Protein AF-A0AAJ8B3N0-F1 (afdb_monomer)

Secondary structure (DSSP, 8-state):
-HHHHHHHGGGGGG--HHHHHIIIIIISTTTGGG--HHHHHHHHTT--HHHHHHHHHHHHHHGGGS-HHHHHHHHHHHHHHHHHT--SSSS-TT-TT--SHHHHHHHHTGGGGGGS-HHHHHTT---TTTTGGGS-HHHHHHHHT-GGGTGGG-HHHHHHHHHHHHSSS-THHHHHHHHHHHHHHHHHT----S-HHHHHHHHHHHHHHHTTGGGT--HHHHHHIIIIISTTTGGG--GGGGGGS-S---HHHHHHHHHHHHHHSS----------SSS---------------------S-TTSTT--S--------S--HHHHHHHHHHHHTS---

Solvent-accessible surface area (backbone atoms only — not comparable to full-atom values): 20100 Å² total; per-residue (Å²): 87,71,72,60,46,70,67,49,58,84,49,55,92,74,53,50,63,68,50,48,38,49,39,35,68,59,72,35,50,92,43,47,43,64,60,47,41,68,56,49,44,67,70,51,71,86,57,54,57,74,50,44,36,43,48,42,56,26,48,47,75,27,47,90,69,30,50,72,69,53,45,39,48,35,26,54,41,50,52,48,54,48,56,78,56,61,57,103,53,106,58,50,61,79,38,86,96,54,91,47,52,37,58,40,46,42,50,65,43,37,74,39,43,46,57,48,58,56,77,62,55,57,73,47,78,50,56,67,73,68,29,45,86,58,45,30,39,47,42,50,28,51,45,48,71,30,80,90,64,47,23,62,81,31,58,67,52,46,48,55,51,50,50,61,32,65,74,41,92,54,78,60,38,52,57,48,17,34,52,40,36,34,52,53,26,62,76,68,70,54,64,59,53,84,43,61,69,40,22,39,49,56,45,51,56,50,50,61,65,42,36,78,51,51,81,76,54,50,37,66,50,36,26,46,44,53,60,51,47,39,48,37,31,54,90,58,69,46,40,76,70,53,67,60,54,69,86,86,62,51,70,60,30,52,50,32,50,44,65,56,62,44,69,75,33,93,55,83,54,77,83,79,78,80,83,81,63,98,61,98,72,77,69,88,78,84,74,80,60,76,86,93,79,89,78,84,91,74,91,74,90,67,91,88,69,77,86,74,87,84,82,86,76,88,71,84,61,77,79,84,53,72,40,63,55,44,44,53,54,51,56,60,63,68,54,78,90,124

Foldseek 3Di:
DVVVLVVCLVCLVVDDLVNLLCVLVPVCLVPLLVQALVSLLSNLVDDALSSQLSNLVSSLSSVVSHDLVRLLSNLVSLLVSQVVPPDVDLAGGSCVPPDALLSVCCSSHNLSQQNDDLVSVVSRVHQCQRNLLSYALLSLLVLCPPVVNCNLVDQVSLLSNLCSQLVDPDLCSLVSNLVNNLVVCVVVVQQASPPLSSLLSNLQSSLVSCLVVLVVDDLVNLLCVQVGRSRHSCVNDALVSCPSHDLPYDPSNVVSNCPVLCVVQPQPDDDDDDDDDPDDDDPQDGDGDDDDDDDDDDDDPDDPPPPDDDDDPPDGDPDDGPSVVRNVSVVVSPDPDD

Sequence (338 aa):
MNRTFSIIAPHFPKFKTDDWFAWFHVKLVTLLPSFSAVMLKNATSDINCTNYHVVVSGMAKAFPSISSQGQEEITDVMVGYLKKSVSVINTPVCRQGIQSDAQWLEKNLGPFSTRAKYSDLKVFNISGVAVVENLSPKQKAELILDPDSNALENENIVREVFTSLTESPDTEQLSQFFQAYSDINKQRNITIVENPAVRDIILNLTLTALAPEFEDFGPEDYKLWFQVYLVTVMASLHPGSLAVIPSNISCASYAAMYEIIFLKSKVRHFGFCTMSKCGFRQVTKMCVFFPQTHWPRAKFENPATAAFTGCEIKQRVTQGDIRTYVDIIFQISQLPLL

Organism: Lates calcarifer (NCBI:txid8187)

Radius of gyration: 28.53 Å; Cα contacts (8 Å, |Δi|>4): 333; chains: 1; bounding box: 66×42×88 Å

Structure (mmCIF, N/CA/C/O backbone):
data_AF-A0AAJ8B3N0-F1
#
_entry.id   AF-A0AAJ8B3N0-F1
#
loop_
_atom_site.group_PDB
_atom_site.id
_atom_site.type_symbol
_atom_site.label_atom_id
_atom_site.label_alt_id
_atom_site.label_comp_id
_atom_site.label_asym_id
_atom_site.label_entity_id
_atom_site.label_seq_id
_atom_site.pdbx_PDB_ins_code
_atom_site.Cartn_x
_atom_site.Cartn_y
_atom_site.Cartn_z
_atom_site.occupancy
_atom_site.B_iso_or_equiv
_atom_site.auth_seq_id
_atom_site.auth_comp_id
_atom_site.auth_asym_id
_atom_site.auth_atom_id
_atom_site.pdbx_PDB_model_num
ATOM 1 N N . MET A 1 1 ? 28.247 -5.284 -9.913 1.00 90.19 1 MET A N 1
ATOM 2 C CA . MET A 1 1 ? 27.354 -4.593 -10.867 1.00 90.19 1 MET A CA 1
ATOM 3 C C . MET A 1 1 ? 28.040 -3.470 -11.654 1.00 90.19 1 MET A C 1
ATOM 5 O O . MET A 1 1 ? 28.053 -3.559 -12.872 1.00 90.19 1 MET A O 1
ATOM 9 N N . ASN A 1 2 ? 28.654 -2.459 -11.017 1.00 90.19 2 ASN A N 1
ATOM 10 C CA . ASN A 1 2 ? 29.217 -1.271 -11.704 1.00 90.19 2 ASN A CA 1
ATOM 11 C C . ASN A 1 2 ? 30.076 -1.574 -12.945 1.00 90.19 2 ASN A C 1
ATOM 13 O O . ASN A 1 2 ? 29.801 -1.039 -14.012 1.00 90.19 2 ASN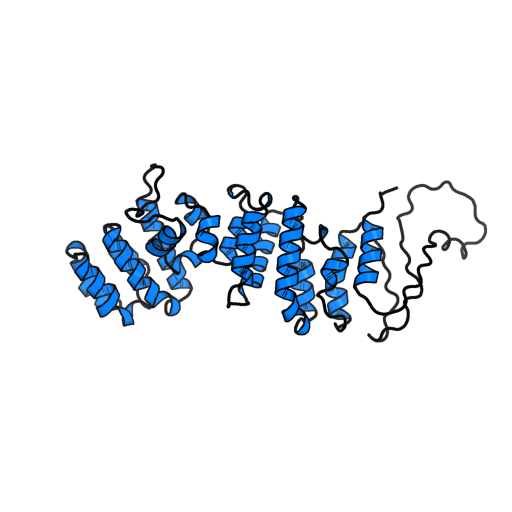 A O 1
ATOM 17 N N . ARG A 1 3 ? 31.059 -2.481 -12.836 1.00 92.00 3 ARG A N 1
ATOM 18 C CA . ARG A 1 3 ? 31.908 -2.880 -13.978 1.00 92.00 3 ARG A CA 1
ATOM 19 C C . ARG A 1 3 ? 31.095 -3.480 -15.129 1.00 92.00 3 ARG A C 1
ATOM 21 O O . ARG A 1 3 ? 31.288 -3.093 -16.273 1.00 92.00 3 ARG A O 1
ATOM 28 N N . THR A 1 4 ? 30.166 -4.386 -14.821 1.00 92.31 4 THR A N 1
ATOM 29 C CA . THR A 1 4 ? 29.259 -4.992 -15.807 1.00 92.31 4 THR A CA 1
ATOM 30 C C . THR A 1 4 ? 28.429 -3.926 -16.512 1.00 92.31 4 THR A C 1
ATOM 32 O O . THR A 1 4 ? 28.330 -3.946 -17.735 1.00 92.31 4 THR A O 1
ATOM 35 N N . PHE A 1 5 ? 27.883 -2.965 -15.757 1.00 93.38 5 PHE A N 1
ATOM 36 C CA . PHE A 1 5 ? 27.077 -1.885 -16.319 1.00 93.38 5 PHE A CA 1
ATOM 37 C C . PHE A 1 5 ? 27.886 -0.992 -17.268 1.00 93.38 5 PHE A C 1
ATOM 39 O O . PHE A 1 5 ? 27.427 -0.703 -18.367 1.00 93.38 5 PHE A O 1
ATOM 46 N N . SER A 1 6 ? 29.115 -0.615 -16.898 1.00 93.38 6 SER A N 1
ATOM 47 C CA . SER A 1 6 ? 30.001 0.181 -17.762 1.00 93.38 6 SER A CA 1
ATOM 48 C C . SER A 1 6 ? 30.350 -0.512 -19.082 1.00 93.38 6 SER A C 1
ATOM 50 O O . SER A 1 6 ? 30.610 0.171 -20.067 1.00 93.38 6 SER A O 1
ATOM 52 N N . ILE A 1 7 ? 30.349 -1.849 -19.110 1.00 93.19 7 ILE A N 1
ATOM 53 C CA . ILE A 1 7 ? 30.596 -2.631 -20.327 1.00 93.19 7 ILE A CA 1
ATOM 54 C C . ILE A 1 7 ? 29.342 -2.681 -21.203 1.00 93.19 7 ILE A C 1
ATOM 56 O O . ILE A 1 7 ? 29.441 -2.487 -22.406 1.00 93.19 7 ILE A O 1
ATOM 60 N N . ILE A 1 8 ? 28.168 -2.941 -20.621 1.00 92.69 8 ILE A N 1
ATOM 61 C CA . ILE A 1 8 ? 26.939 -3.177 -21.391 1.00 92.69 8 ILE A CA 1
ATOM 62 C C . ILE A 1 8 ? 26.194 -1.897 -21.788 1.00 92.69 8 ILE A C 1
ATOM 64 O O . ILE A 1 8 ? 25.634 -1.846 -22.880 1.00 92.69 8 ILE A O 1
ATOM 68 N N . ALA A 1 9 ? 26.190 -0.860 -20.948 1.00 93.50 9 ALA A N 1
ATOM 69 C CA . ALA A 1 9 ? 25.373 0.335 -21.163 1.00 93.50 9 ALA A CA 1
ATOM 70 C C . ALA A 1 9 ? 25.610 1.030 -22.521 1.00 93.50 9 ALA A C 1
ATOM 72 O O . ALA A 1 9 ? 24.625 1.415 -23.154 1.00 93.50 9 ALA A O 1
ATOM 73 N N . PRO A 1 10 ? 26.851 1.122 -23.052 1.00 94.62 10 PRO A N 1
ATOM 74 C CA . PRO A 1 10 ? 27.091 1.661 -24.394 1.00 94.62 10 PRO A CA 1
ATOM 75 C C . PRO A 1 10 ? 26.402 0.887 -25.531 1.00 94.62 10 PRO A C 1
ATOM 77 O O . PRO A 1 10 ? 26.257 1.414 -26.634 1.00 94.62 10 PRO A O 1
ATOM 80 N N . HIS A 1 11 ? 25.984 -0.360 -25.293 1.00 92.94 11 HIS A N 1
ATOM 81 C CA . HIS A 1 11 ? 25.301 -1.195 -26.280 1.00 92.94 11 HIS A CA 1
ATOM 82 C C . HIS A 1 11 ? 23.774 -1.041 -26.261 1.00 92.94 11 HIS A C 1
ATOM 84 O O . HIS A 1 11 ? 23.142 -1.397 -27.256 1.00 92.94 11 HIS A O 1
ATOM 90 N N . PHE A 1 12 ? 23.180 -0.473 -25.202 1.00 93.38 12 PHE A N 1
ATOM 91 C CA . PHE A 1 12 ? 21.724 -0.305 -25.082 1.00 93.38 12 PHE A CA 1
ATOM 92 C C . PHE A 1 12 ? 21.056 0.400 -26.273 1.00 93.38 12 PHE A C 1
ATOM 94 O O . PHE A 1 12 ? 20.011 -0.083 -26.705 1.00 93.38 12 PHE A O 1
ATOM 101 N N . PRO A 1 13 ? 21.638 1.449 -26.896 1.00 92.00 13 PRO A N 1
ATOM 102 C CA . PRO A 1 13 ? 21.020 2.088 -28.064 1.00 92.00 13 PRO A CA 1
ATOM 103 C C . PRO A 1 13 ? 20.847 1.162 -29.278 1.00 92.00 13 PRO A C 1
ATOM 105 O O . PRO A 1 13 ? 20.088 1.475 -30.189 1.00 92.00 13 PRO A O 1
ATOM 108 N N . LYS A 1 14 ? 21.572 0.035 -29.320 1.00 92.25 14 LYS A N 1
ATOM 109 C CA . LYS A 1 14 ? 21.512 -0.959 -30.402 1.00 92.25 14 LYS A CA 1
ATOM 110 C C . LYS A 1 14 ? 20.665 -2.182 -30.042 1.00 92.25 14 LYS A C 1
ATOM 112 O O . LYS A 1 14 ? 20.489 -3.045 -30.899 1.00 92.25 14 LYS A O 1
ATOM 117 N N . PHE A 1 15 ? 20.182 -2.283 -28.802 1.00 94.75 15 PHE A N 1
ATOM 118 C CA . PHE A 1 15 ? 19.427 -3.445 -28.339 1.00 94.75 15 PHE A CA 1
ATOM 119 C C . PHE A 1 15 ? 18.052 -3.520 -28.998 1.00 94.75 15 PHE A C 1
ATOM 121 O O . PHE A 1 15 ? 17.282 -2.556 -29.001 1.00 94.75 15 PHE A O 1
ATOM 128 N N . LYS A 1 16 ? 17.717 -4.714 -29.484 1.00 94.94 16 LYS A N 1
ATOM 129 C CA . LYS A 1 16 ? 16.352 -5.117 -29.823 1.00 94.94 16 LYS A CA 1
ATOM 130 C C . LYS A 1 16 ? 15.672 -5.736 -28.601 1.00 94.94 16 LYS A C 1
ATOM 132 O O . LYS A 1 16 ? 16.303 -5.973 -27.574 1.00 94.94 16 LYS A O 1
ATOM 137 N N . THR A 1 17 ? 14.375 -6.015 -28.703 1.00 95.00 17 THR A N 1
ATOM 138 C CA . THR A 1 17 ? 13.586 -6.597 -27.603 1.00 95.00 17 THR A CA 1
ATOM 139 C C . THR A 1 17 ? 14.180 -7.908 -27.076 1.00 95.00 17 THR A C 1
ATOM 141 O O . THR A 1 17 ? 14.285 -8.077 -25.863 1.00 95.00 17 THR A O 1
ATOM 144 N N . ASP A 1 18 ? 14.665 -8.783 -27.961 1.00 96.75 18 ASP A N 1
ATOM 145 C CA . ASP A 1 18 ? 15.307 -10.044 -27.562 1.00 96.75 18 ASP A CA 1
ATOM 146 C C . ASP A 1 18 ? 16.621 -9.821 -26.799 1.00 96.75 18 ASP A C 1
ATOM 148 O O . ASP A 1 18 ? 16.931 -10.573 -25.874 1.00 96.75 18 ASP A O 1
ATOM 152 N N . ASP A 1 19 ? 17.371 -8.761 -27.124 1.00 96.75 19 ASP A N 1
ATOM 153 C CA . ASP A 1 19 ? 18.587 -8.399 -26.390 1.00 96.75 19 ASP A CA 1
ATOM 154 C C . ASP A 1 19 ? 18.236 -7.934 -24.971 1.00 96.75 19 ASP A C 1
ATOM 156 O O . ASP A 1 19 ? 18.828 -8.409 -23.999 1.00 96.75 19 ASP A O 1
ATOM 160 N N . TRP A 1 20 ? 17.232 -7.059 -24.830 1.00 96.69 20 TRP A N 1
ATOM 161 C CA . TRP A 1 20 ? 16.724 -6.636 -23.519 1.00 96.69 20 TRP A CA 1
ATOM 162 C C . TRP A 1 20 ? 16.299 -7.835 -22.676 1.00 96.69 20 TRP A C 1
ATOM 164 O O . TRP A 1 20 ? 16.686 -7.933 -21.510 1.00 96.69 20 TRP A O 1
ATOM 174 N N . PHE A 1 21 ? 15.575 -8.781 -23.278 1.00 97.31 21 PHE A N 1
ATOM 175 C CA . PHE A 1 21 ? 15.147 -9.996 -22.598 1.00 97.31 21 PHE A CA 1
ATOM 176 C C . PHE A 1 21 ? 16.345 -10.852 -22.180 1.00 97.31 21 PHE A C 1
ATOM 178 O O . PHE A 1 21 ? 16.479 -11.198 -21.007 1.00 97.31 21 PHE A O 1
ATOM 185 N N . ALA A 1 22 ? 17.267 -11.148 -23.097 1.00 97.31 22 ALA A N 1
ATOM 186 C CA . ALA A 1 22 ? 18.451 -11.946 -22.798 1.00 97.31 22 ALA A CA 1
ATOM 187 C C . ALA A 1 22 ? 19.275 -11.344 -21.649 1.00 97.31 22 ALA A C 1
ATOM 189 O O . ALA A 1 22 ? 19.814 -12.073 -20.814 1.00 97.31 22 ALA A O 1
ATOM 190 N N . TRP A 1 23 ? 19.363 -10.019 -21.559 1.00 95.88 23 TRP A N 1
ATOM 191 C CA . TRP A 1 23 ? 20.112 -9.374 -20.490 1.00 95.88 23 TRP A CA 1
ATOM 192 C C . TRP A 1 23 ? 19.351 -9.302 -19.166 1.00 95.88 23 TRP A C 1
ATOM 194 O O . TRP A 1 23 ? 19.899 -9.739 -18.157 1.00 95.88 23 TRP A O 1
ATOM 204 N N . PHE A 1 24 ? 18.101 -8.840 -19.143 1.00 96.25 24 PHE A N 1
ATOM 205 C CA . PHE A 1 24 ? 17.351 -8.648 -17.894 1.00 96.25 24 PHE A CA 1
ATOM 206 C C . PHE A 1 24 ? 16.697 -9.927 -17.355 1.00 96.25 24 PHE A C 1
ATOM 208 O O . PHE A 1 24 ? 16.436 -10.017 -16.162 1.00 96.25 24 PHE A O 1
ATOM 215 N N . HIS A 1 25 ? 16.461 -10.938 -18.193 1.00 96.88 25 HIS A N 1
ATOM 216 C CA . HIS A 1 25 ? 15.829 -12.193 -17.771 1.00 96.88 25 HIS A CA 1
ATOM 217 C C . HIS A 1 25 ? 16.794 -13.376 -17.692 1.00 96.88 25 HIS A C 1
ATOM 219 O O . HIS A 1 25 ? 16.416 -14.400 -17.125 1.00 96.88 25 HIS A O 1
ATOM 225 N N . VAL A 1 26 ? 18.015 -13.263 -18.234 1.00 95.69 26 VAL A N 1
ATOM 226 C CA . VAL A 1 26 ? 18.991 -14.370 -18.225 1.00 95.69 26 VAL A CA 1
ATOM 227 C C . VAL A 1 26 ? 20.352 -13.933 -17.685 1.00 95.69 26 VAL A C 1
ATOM 229 O O . VAL A 1 26 ? 20.806 -14.459 -16.673 1.00 95.69 26 VAL A O 1
ATOM 232 N N . LYS A 1 27 ? 21.024 -12.967 -18.322 1.00 94.69 27 LYS A N 1
ATOM 233 C CA . LYS A 1 27 ? 22.444 -12.677 -18.037 1.00 94.69 27 LYS A CA 1
ATOM 234 C C . LYS A 1 27 ? 22.682 -11.853 -16.768 1.00 94.69 27 LYS A C 1
ATOM 236 O O . LYS A 1 27 ? 23.704 -12.047 -16.119 1.00 94.69 27 LYS A O 1
ATOM 241 N N . LEU A 1 28 ? 21.787 -10.923 -16.428 1.00 93.94 28 LEU A N 1
ATOM 242 C CA . LEU A 1 28 ? 21.948 -10.023 -15.277 1.00 93.94 28 LEU A CA 1
ATOM 243 C C . LEU A 1 28 ? 21.207 -10.484 -14.026 1.00 93.94 28 LEU A C 1
ATOM 245 O O . LEU A 1 28 ? 21.379 -9.840 -13.000 1.00 93.94 28 LEU A O 1
ATOM 249 N N . VAL A 1 29 ? 20.416 -11.560 -14.072 1.00 93.56 29 VAL A N 1
ATOM 250 C CA . VAL A 1 29 ? 19.464 -11.928 -13.002 1.00 93.56 29 VAL A CA 1
ATOM 251 C C . VAL A 1 29 ? 20.101 -11.936 -11.608 1.00 93.56 29 VAL A C 1
ATOM 253 O O . VAL A 1 29 ? 19.542 -11.364 -10.679 1.00 93.56 29 VAL A O 1
ATOM 256 N N . THR A 1 30 ? 21.304 -12.498 -11.463 1.00 93.31 30 THR A N 1
ATOM 257 C CA . THR A 1 30 ? 22.024 -12.567 -10.175 1.00 93.31 30 THR A CA 1
ATOM 258 C C . THR A 1 30 ? 22.627 -11.234 -9.721 1.00 93.31 30 THR A C 1
ATOM 260 O O . THR A 1 30 ? 23.019 -11.092 -8.567 1.00 93.31 30 THR A O 1
ATOM 263 N N . LEU A 1 31 ? 22.721 -10.255 -10.619 1.00 94.75 31 LEU A N 1
ATOM 264 C CA . LEU A 1 31 ? 23.285 -8.928 -10.373 1.00 94.75 31 LEU A CA 1
ATOM 265 C C . LEU A 1 31 ? 22.218 -7.826 -10.298 1.00 94.75 31 LEU A C 1
ATOM 267 O O . LEU A 1 31 ? 22.524 -6.746 -9.789 1.00 94.75 31 LEU A O 1
ATOM 271 N N . LEU A 1 32 ? 20.991 -8.087 -10.771 1.00 94.94 32 LEU A N 1
ATOM 272 C CA . LEU A 1 32 ? 19.867 -7.146 -10.730 1.00 94.94 32 LEU A CA 1
ATOM 273 C C . LEU A 1 32 ? 19.567 -6.593 -9.327 1.00 94.94 32 LEU A C 1
ATOM 275 O O . LEU A 1 32 ? 19.280 -5.401 -9.242 1.00 94.94 32 LEU A O 1
ATOM 279 N N . PRO A 1 33 ? 19.707 -7.355 -8.221 1.00 95.81 33 PRO A N 1
ATOM 280 C CA . PRO A 1 33 ? 19.516 -6.793 -6.882 1.00 95.81 33 PRO A CA 1
ATOM 281 C C . PRO A 1 33 ? 20.462 -5.629 -6.538 1.00 95.81 33 PRO A C 1
ATOM 283 O O . PRO A 1 33 ? 20.166 -4.816 -5.672 1.00 95.81 33 PRO A O 1
ATOM 286 N N . SER A 1 34 ? 21.613 -5.534 -7.216 1.00 94.88 34 SER A N 1
ATOM 287 C CA . SER A 1 34 ? 22.594 -4.449 -7.064 1.00 94.88 34 SER A CA 1
ATOM 288 C C . SER A 1 34 ? 22.510 -3.390 -8.174 1.00 94.88 34 SER A C 1
ATOM 290 O O . SER A 1 34 ? 23.441 -2.598 -8.342 1.00 94.88 34 SER A O 1
ATOM 292 N N . PHE A 1 35 ? 21.457 -3.411 -8.990 1.00 94.56 35 PHE A N 1
ATOM 293 C CA . PHE A 1 35 ? 21.241 -2.455 -10.070 1.00 94.56 35 PHE A CA 1
ATOM 294 C C . PHE A 1 35 ? 20.713 -1.139 -9.489 1.00 94.56 35 PHE A C 1
ATOM 296 O O . PHE A 1 35 ? 19.670 -1.124 -8.846 1.00 94.56 35 PHE A O 1
ATOM 303 N N . SER A 1 36 ? 21.442 -0.034 -9.663 1.00 95.50 36 SER A N 1
ATOM 304 C CA . SER A 1 36 ? 21.075 1.238 -9.026 1.00 95.50 36 SER A CA 1
ATOM 305 C C . SER A 1 36 ? 20.030 2.020 -9.824 1.00 95.50 36 SER A C 1
ATOM 307 O O . SER A 1 36 ? 19.876 1.834 -11.033 1.00 95.50 36 SER A O 1
ATOM 309 N N . ALA A 1 37 ? 19.375 2.982 -9.172 1.00 96.81 37 ALA A N 1
ATOM 310 C CA . ALA A 1 37 ? 18.449 3.902 -9.829 1.00 96.81 37 ALA A CA 1
ATOM 311 C C . ALA A 1 37 ? 19.098 4.664 -11.000 1.00 96.81 37 ALA A C 1
ATOM 313 O O . ALA A 1 37 ? 18.496 4.815 -12.061 1.00 96.81 37 ALA A O 1
ATOM 314 N N . VAL A 1 38 ? 20.366 5.073 -10.869 1.00 96.25 38 VAL A N 1
ATOM 315 C CA . VAL A 1 38 ? 21.116 5.727 -11.960 1.00 96.25 38 VAL A CA 1
ATOM 316 C C . VAL A 1 38 ? 21.304 4.786 -13.153 1.00 96.25 38 VAL A C 1
ATOM 318 O O . VAL A 1 38 ? 21.143 5.202 -14.300 1.00 96.25 38 VAL A O 1
ATOM 321 N N . MET A 1 39 ? 21.615 3.512 -12.899 1.00 96.31 39 MET A N 1
ATOM 322 C CA . MET A 1 39 ? 21.743 2.509 -13.959 1.00 96.31 39 MET A CA 1
ATOM 323 C C . MET A 1 39 ? 20.417 2.289 -14.679 1.00 96.31 39 MET A C 1
ATOM 325 O O . MET A 1 39 ? 20.394 2.249 -15.908 1.00 96.31 39 MET A O 1
ATOM 329 N N . LEU A 1 40 ? 19.315 2.205 -13.929 1.00 96.19 40 LEU A N 1
ATOM 330 C CA . LEU A 1 40 ? 17.982 2.063 -14.505 1.00 96.19 40 LEU A CA 1
ATOM 331 C C . LEU A 1 40 ? 17.592 3.276 -15.329 1.00 96.19 40 LEU A C 1
ATOM 333 O O . LEU A 1 40 ? 17.203 3.112 -16.477 1.00 96.19 40 LEU A O 1
ATOM 337 N N . LYS A 1 41 ? 17.804 4.483 -14.807 1.00 95.50 41 LYS A N 1
ATOM 338 C CA . LYS A 1 41 ? 17.520 5.723 -15.528 1.00 95.50 41 LYS A CA 1
ATOM 339 C C . LYS A 1 41 ? 18.262 5.786 -16.863 1.00 95.50 41 LYS A C 1
ATOM 341 O O . LYS A 1 41 ? 17.682 6.195 -17.863 1.00 95.50 41 LYS A O 1
ATOM 346 N N . ASN A 1 42 ? 19.525 5.358 -16.884 1.00 93.88 42 ASN A N 1
ATOM 347 C CA . ASN A 1 42 ? 20.322 5.290 -18.108 1.00 93.88 42 ASN A CA 1
ATOM 348 C C . ASN A 1 42 ? 19.844 4.180 -19.055 1.00 93.88 42 ASN A C 1
ATOM 350 O O . ASN A 1 42 ? 19.877 4.359 -20.267 1.00 93.88 42 ASN A O 1
ATOM 354 N N . ALA A 1 43 ? 19.403 3.037 -18.524 1.00 93.62 43 ALA A N 1
ATOM 355 C CA . ALA A 1 43 ? 18.863 1.944 -19.327 1.00 93.62 43 ALA A CA 1
ATOM 356 C C . ALA A 1 43 ? 17.503 2.294 -19.951 1.00 93.62 43 ALA A C 1
ATOM 358 O O . ALA A 1 43 ? 17.205 1.833 -21.049 1.00 93.62 43 ALA A O 1
ATOM 359 N N . THR A 1 44 ? 16.687 3.107 -19.275 1.00 92.25 44 THR A N 1
ATOM 360 C CA . THR A 1 44 ? 15.314 3.416 -19.688 1.00 92.25 44 THR A CA 1
ATOM 361 C C . THR A 1 44 ? 15.138 4.802 -20.310 1.00 92.25 44 THR A C 1
ATOM 363 O O . THR A 1 44 ? 14.006 5.176 -20.597 1.00 92.25 44 THR A O 1
ATOM 366 N N . SER A 1 45 ? 16.202 5.586 -20.527 1.00 86.75 45 SER A N 1
ATOM 367 C CA . SER A 1 45 ? 16.080 7.005 -20.915 1.00 86.75 45 SER A CA 1
ATOM 368 C C . SER A 1 45 ? 15.288 7.233 -22.207 1.00 86.75 45 SER A C 1
ATOM 370 O O . SER A 1 45 ? 14.503 8.187 -22.277 1.00 86.75 45 SER A O 1
ATOM 372 N N . ASP A 1 46 ? 15.481 6.345 -23.189 1.00 83.06 46 ASP A N 1
ATOM 373 C CA . ASP A 1 46 ? 14.987 6.481 -24.567 1.00 83.06 46 ASP A CA 1
ATOM 374 C C . ASP A 1 46 ? 14.477 5.150 -25.155 1.00 83.06 46 ASP A C 1
ATOM 376 O O . ASP A 1 46 ? 14.468 4.945 -26.369 1.00 83.06 46 ASP A O 1
ATOM 380 N N . ILE A 1 47 ? 14.051 4.218 -24.297 1.00 91.56 47 ILE A N 1
ATOM 381 C CA . ILE A 1 47 ? 13.445 2.954 -24.741 1.00 91.56 47 ILE A CA 1
ATOM 382 C C . ILE A 1 47 ? 11.932 3.110 -24.929 1.00 91.56 47 ILE A C 1
ATOM 384 O O . ILE A 1 47 ? 11.286 3.898 -24.240 1.00 91.56 47 ILE A O 1
ATOM 388 N N . ASN A 1 48 ? 11.352 2.339 -25.850 1.00 91.69 48 ASN A N 1
ATOM 389 C CA . ASN A 1 48 ? 9.900 2.282 -26.044 1.00 91.69 48 ASN A CA 1
ATOM 390 C C . ASN A 1 48 ? 9.206 1.437 -24.957 1.00 91.69 48 ASN A C 1
ATOM 392 O O . ASN A 1 48 ? 9.857 0.671 -24.244 1.00 91.69 48 ASN A O 1
ATOM 396 N N . CYS A 1 49 ? 7.875 1.530 -24.877 1.00 92.75 49 CYS A N 1
ATOM 397 C CA . CYS A 1 49 ? 7.076 0.800 -23.888 1.00 92.75 49 CYS A CA 1
ATOM 398 C C . CYS A 1 49 ? 7.286 -0.721 -23.934 1.00 92.75 49 CYS A C 1
ATOM 400 O O . CYS A 1 49 ? 7.355 -1.357 -22.888 1.00 92.75 49 CYS A O 1
ATOM 402 N N . THR A 1 50 ? 7.448 -1.304 -25.126 1.00 93.94 50 THR A N 1
ATOM 403 C CA . THR A 1 50 ? 7.686 -2.746 -25.285 1.00 93.94 50 THR A CA 1
ATOM 404 C C . THR A 1 50 ? 8.968 -3.185 -24.579 1.00 93.94 50 THR A C 1
ATOM 406 O O . THR A 1 50 ? 8.952 -4.132 -23.798 1.00 93.94 50 THR A O 1
ATOM 409 N N . ASN A 1 51 ? 10.077 -2.482 -24.813 1.00 95.44 51 ASN A N 1
ATOM 410 C CA . ASN A 1 51 ? 11.359 -2.793 -24.181 1.00 95.44 51 ASN A CA 1
ATOM 411 C C . ASN A 1 51 ? 11.365 -2.411 -22.696 1.00 95.44 51 ASN A C 1
ATOM 413 O O . ASN A 1 51 ? 11.962 -3.112 -21.883 1.00 95.44 51 ASN A O 1
ATOM 417 N N . TYR A 1 52 ? 10.664 -1.337 -22.329 1.00 95.69 52 TYR A N 1
ATOM 418 C CA . TYR A 1 52 ? 10.474 -0.949 -20.936 1.00 95.69 52 TYR A CA 1
ATOM 419 C C . TYR A 1 52 ? 9.776 -2.042 -20.124 1.00 95.69 52 TYR A C 1
ATOM 421 O O . TYR A 1 52 ? 10.284 -2.421 -19.071 1.00 95.69 52 TYR A O 1
ATOM 429 N N . HIS A 1 53 ? 8.686 -2.627 -20.633 1.00 95.75 53 HIS A N 1
ATOM 430 C CA . HIS A 1 53 ? 7.998 -3.736 -19.961 1.00 95.75 53 HIS A CA 1
ATOM 431 C C . HIS A 1 53 ? 8.908 -4.952 -19.754 1.00 95.75 53 HIS A C 1
ATOM 433 O O . HIS A 1 53 ? 8.807 -5.615 -18.724 1.00 95.75 53 HIS A O 1
ATOM 439 N N . VAL A 1 54 ? 9.840 -5.223 -20.676 1.00 96.94 54 VAL A N 1
ATOM 440 C CA . VAL A 1 54 ? 10.852 -6.282 -20.497 1.00 96.94 54 VAL A CA 1
ATOM 441 C C . VAL A 1 54 ? 11.803 -5.948 -19.344 1.00 96.94 54 VAL A C 1
ATOM 443 O O . VAL A 1 54 ? 12.071 -6.799 -18.499 1.00 96.94 54 VAL A O 1
ATOM 446 N N . VAL A 1 55 ? 12.285 -4.706 -19.265 1.00 96.88 55 VAL A N 1
ATOM 447 C CA . VAL A 1 55 ? 13.155 -4.259 -18.166 1.00 96.88 55 VAL A CA 1
ATOM 448 C C . VAL A 1 55 ? 12.430 -4.342 -16.820 1.00 96.88 55 VAL A C 1
ATOM 450 O O . VAL A 1 55 ? 12.966 -4.933 -15.883 1.00 96.88 55 VAL A O 1
ATOM 453 N N . VAL A 1 56 ? 11.207 -3.809 -16.724 1.00 97.12 56 VAL A N 1
ATOM 454 C CA . VAL A 1 56 ? 10.392 -3.841 -15.496 1.00 97.12 56 VAL A CA 1
ATOM 455 C C . VAL A 1 56 ? 10.116 -5.278 -15.063 1.00 97.12 56 VAL A C 1
ATOM 457 O O . VAL A 1 56 ? 10.332 -5.604 -13.900 1.00 97.12 56 VAL A O 1
ATOM 460 N N . SER A 1 57 ? 9.725 -6.164 -15.984 1.00 97.00 57 SER A N 1
ATOM 461 C CA . SER A 1 57 ? 9.469 -7.577 -15.672 1.00 97.00 57 SER A CA 1
ATOM 462 C C . SER A 1 57 ? 10.719 -8.305 -15.160 1.00 97.00 57 SER A C 1
ATOM 464 O O . SER A 1 57 ? 10.630 -9.111 -14.232 1.00 97.00 57 SER A O 1
ATOM 466 N N . GLY A 1 58 ? 11.900 -8.004 -15.708 1.00 97.00 58 GLY A N 1
ATOM 467 C CA . GLY A 1 58 ? 13.166 -8.535 -15.201 1.00 97.00 58 GLY A CA 1
ATOM 468 C C . GLY A 1 58 ? 13.493 -8.014 -13.801 1.00 97.00 58 GLY A C 1
ATOM 469 O O . GLY A 1 58 ? 13.804 -8.798 -12.904 1.00 97.00 58 GLY A O 1
ATOM 470 N N . MET A 1 59 ? 13.355 -6.702 -13.589 1.00 97.69 59 MET A N 1
ATOM 471 C CA . MET A 1 59 ? 13.570 -6.054 -12.290 1.00 97.69 59 MET A CA 1
ATOM 472 C C . MET A 1 59 ? 12.588 -6.548 -11.221 1.00 97.69 59 MET A C 1
ATOM 474 O O . MET A 1 59 ? 12.985 -6.736 -10.073 1.00 97.69 59 MET A O 1
ATOM 478 N N . ALA A 1 60 ? 11.332 -6.818 -11.589 1.00 97.50 60 ALA A N 1
ATOM 479 C CA . ALA A 1 60 ? 10.299 -7.327 -10.689 1.00 97.50 60 ALA A CA 1
ATOM 480 C C . ALA A 1 60 ? 10.709 -8.653 -10.031 1.00 97.50 60 ALA A C 1
ATOM 482 O O . ALA A 1 60 ? 10.468 -8.855 -8.845 1.00 97.50 60 ALA A O 1
ATOM 483 N N . LYS A 1 61 ? 11.420 -9.528 -10.756 1.00 96.69 61 LYS A N 1
ATOM 484 C CA . LYS A 1 61 ? 11.947 -10.789 -10.201 1.00 96.69 61 LYS A CA 1
ATOM 485 C C . LYS A 1 61 ? 13.029 -10.570 -9.145 1.00 96.69 61 LYS A C 1
ATOM 487 O O . LYS A 1 61 ? 13.189 -11.396 -8.255 1.00 96.69 61 LYS A O 1
ATOM 492 N N . ALA A 1 62 ? 13.782 -9.477 -9.257 1.00 96.44 62 ALA A N 1
ATOM 493 C CA . ALA A 1 62 ? 14.822 -9.110 -8.303 1.00 96.44 62 ALA A CA 1
ATOM 494 C C . ALA A 1 62 ? 14.279 -8.317 -7.105 1.00 96.44 62 ALA A C 1
ATOM 496 O O . ALA A 1 62 ? 15.000 -8.171 -6.120 1.00 96.44 62 ALA A O 1
ATOM 497 N N . PHE A 1 63 ? 13.030 -7.835 -7.169 1.00 97.38 63 PHE A N 1
ATOM 498 C CA . PHE A 1 63 ? 12.410 -6.972 -6.161 1.00 97.38 63 PHE A CA 1
ATOM 499 C C . PHE A 1 63 ? 12.639 -7.444 -4.717 1.00 97.38 63 PHE A C 1
ATOM 501 O O . PHE A 1 63 ? 13.172 -6.647 -3.943 1.00 97.38 63 PHE A O 1
ATOM 508 N N . PRO A 1 64 ? 12.380 -8.718 -4.344 1.00 96.56 64 PRO A N 1
ATOM 509 C CA . PRO A 1 64 ? 12.533 -9.165 -2.955 1.00 96.56 64 PRO A CA 1
ATOM 510 C C . PRO A 1 64 ? 13.973 -9.096 -2.427 1.00 96.56 64 PRO A C 1
ATOM 512 O O . PRO A 1 64 ? 14.190 -9.124 -1.222 1.00 96.56 64 PRO A O 1
ATOM 515 N N . SER A 1 65 ? 14.968 -9.035 -3.318 1.00 97.19 65 SER A N 1
ATOM 516 C CA . SER A 1 65 ? 16.394 -8.991 -2.974 1.00 97.19 65 SER A CA 1
ATOM 517 C C . SER A 1 65 ? 17.000 -7.585 -3.047 1.00 97.19 65 SER A C 1
ATOM 519 O O . SER A 1 65 ? 18.167 -7.409 -2.697 1.00 97.19 65 SER A O 1
ATOM 521 N N . ILE A 1 66 ? 16.245 -6.587 -3.513 1.00 97.25 66 ILE A N 1
ATOM 522 C CA . ILE A 1 66 ? 16.665 -5.180 -3.519 1.00 97.25 66 ILE A CA 1
ATOM 523 C C . ILE A 1 66 ? 16.394 -4.590 -2.128 1.00 97.25 66 ILE A C 1
ATOM 525 O O . ILE A 1 66 ? 15.365 -4.875 -1.519 1.00 97.25 66 ILE A O 1
ATOM 529 N N . SER A 1 67 ? 17.300 -3.751 -1.618 1.00 96.94 67 SER A N 1
ATOM 530 C CA . SER A 1 67 ? 17.093 -3.049 -0.343 1.00 96.94 67 SER A CA 1
ATOM 531 C C . SER A 1 67 ? 15.862 -2.135 -0.389 1.00 96.94 67 SER A C 1
ATOM 533 O O . SER A 1 67 ? 15.517 -1.627 -1.452 1.00 96.94 67 SER A O 1
ATOM 535 N N . SER A 1 68 ? 15.228 -1.854 0.757 1.00 95.75 68 SER A N 1
ATOM 536 C CA . SER A 1 68 ? 14.049 -0.963 0.807 1.00 95.75 68 SER A CA 1
ATOM 537 C C . SER A 1 68 ? 14.312 0.387 0.129 1.00 95.75 68 SER A C 1
ATOM 539 O O . SER A 1 68 ? 13.551 0.794 -0.742 1.00 95.75 68 SER A O 1
ATOM 541 N N . GLN A 1 69 ? 15.444 1.024 0.451 1.00 96.75 69 GLN A N 1
ATOM 542 C CA . GLN A 1 69 ? 15.863 2.272 -0.192 1.00 96.75 69 GLN A CA 1
ATOM 543 C C . GLN A 1 69 ? 16.061 2.098 -1.706 1.00 96.75 69 GLN A C 1
ATOM 545 O O . GLN A 1 69 ? 15.624 2.934 -2.489 1.00 96.75 69 GLN A O 1
ATOM 550 N N . GLY A 1 70 ? 16.682 0.997 -2.139 1.00 97.44 70 GLY A N 1
ATOM 551 C CA . GLY A 1 70 ? 16.860 0.715 -3.561 1.00 97.44 70 GLY A CA 1
ATOM 552 C C . GLY A 1 70 ? 15.530 0.536 -4.295 1.00 97.44 70 GLY A C 1
ATOM 553 O O . GLY A 1 70 ? 15.388 1.026 -5.411 1.00 97.44 70 GLY A O 1
ATOM 554 N N . GLN A 1 71 ? 14.544 -0.119 -3.672 1.00 97.94 71 GLN A N 1
ATOM 555 C CA . GLN A 1 71 ? 13.206 -0.277 -4.242 1.00 97.94 71 GLN A CA 1
ATOM 556 C C . GLN A 1 71 ? 12.523 1.086 -4.419 1.00 97.94 71 GLN A C 1
ATOM 558 O O . GLN A 1 71 ? 11.950 1.327 -5.477 1.00 97.94 71 GLN A O 1
ATOM 563 N N . GLU A 1 72 ? 12.623 1.987 -3.439 1.00 97.25 72 GLU A N 1
ATOM 564 C CA . GLU A 1 72 ? 12.088 3.355 -3.522 1.00 97.25 72 GLU A CA 1
ATOM 565 C C . GLU A 1 72 ? 12.749 4.157 -4.654 1.00 97.25 72 GLU A C 1
ATOM 567 O O . GLU A 1 72 ? 12.060 4.639 -5.552 1.00 97.25 72 GLU A O 1
ATOM 572 N N . GLU A 1 73 ? 14.083 4.214 -4.692 1.00 97.88 73 GLU A N 1
ATOM 573 C CA . GLU A 1 73 ? 14.818 4.968 -5.717 1.00 97.88 73 GLU A CA 1
ATOM 574 C C . GLU A 1 73 ? 14.574 4.423 -7.138 1.00 97.88 73 GLU A C 1
ATOM 576 O O . GLU A 1 73 ? 14.482 5.182 -8.106 1.00 97.88 73 GLU A O 1
ATOM 581 N N . ILE A 1 74 ? 14.457 3.099 -7.290 1.00 98.19 74 ILE A N 1
ATOM 582 C CA . ILE A 1 74 ? 14.098 2.458 -8.564 1.00 98.19 74 ILE A CA 1
ATOM 583 C C . ILE A 1 74 ? 12.665 2.808 -8.966 1.00 98.19 74 ILE A C 1
ATOM 585 O O . ILE A 1 74 ? 12.413 3.107 -10.136 1.00 98.19 74 ILE A O 1
ATOM 589 N N . THR A 1 75 ? 11.737 2.795 -8.010 1.00 98.25 75 THR A N 1
ATOM 590 C CA . THR A 1 75 ? 10.335 3.144 -8.256 1.00 98.25 75 THR A CA 1
ATOM 591 C C . THR A 1 75 ? 10.214 4.582 -8.739 1.00 98.25 75 THR A C 1
ATOM 593 O O . THR A 1 75 ? 9.530 4.829 -9.731 1.00 98.25 75 THR A O 1
ATOM 596 N N . ASP A 1 76 ? 10.947 5.515 -8.129 1.00 97.12 76 ASP A N 1
ATOM 597 C CA . ASP A 1 76 ? 10.988 6.916 -8.558 1.00 97.12 76 ASP A CA 1
ATOM 598 C C . ASP A 1 76 ? 11.460 7.060 -10.013 1.00 97.12 76 ASP A C 1
ATOM 600 O O . ASP A 1 76 ? 10.915 7.858 -10.782 1.00 97.12 76 ASP A O 1
ATOM 604 N N . VAL A 1 77 ? 12.438 6.252 -10.437 1.00 97.12 77 VAL A N 1
ATOM 605 C CA . VAL A 1 77 ? 12.897 6.219 -11.834 1.00 97.12 77 VAL A CA 1
ATOM 606 C C . VAL A 1 77 ? 11.820 5.668 -12.768 1.00 97.12 77 VAL A C 1
ATOM 608 O O . VAL A 1 77 ? 11.595 6.245 -13.834 1.00 97.12 77 VAL A O 1
ATOM 611 N N . MET A 1 78 ? 11.137 4.585 -12.385 1.00 96.75 78 MET A N 1
ATOM 612 C CA . MET A 1 78 ? 10.052 4.001 -13.182 1.00 96.75 78 MET A CA 1
ATOM 613 C C . MET A 1 78 ? 8.875 4.973 -13.330 1.00 96.75 78 MET A C 1
ATOM 615 O O . MET A 1 78 ? 8.417 5.222 -14.444 1.00 96.75 78 MET A O 1
ATOM 619 N N . VAL A 1 79 ? 8.439 5.596 -12.233 1.00 95.25 79 VAL A N 1
ATOM 620 C CA . VAL A 1 79 ? 7.401 6.636 -12.233 1.00 95.25 79 VAL A CA 1
ATOM 621 C C . VAL A 1 79 ? 7.838 7.835 -13.076 1.00 95.25 79 VAL A C 1
ATOM 623 O O . VAL A 1 79 ? 7.047 8.354 -13.863 1.00 95.25 79 VAL A O 1
ATOM 626 N N . GLY A 1 80 ? 9.099 8.262 -12.965 1.00 93.69 80 GLY A N 1
ATOM 627 C CA . GLY A 1 80 ? 9.663 9.347 -13.767 1.00 93.69 80 GLY A CA 1
ATOM 628 C C . GLY A 1 80 ? 9.653 9.055 -15.270 1.00 93.69 80 GLY A C 1
ATOM 629 O O . GLY A 1 80 ? 9.306 9.935 -16.061 1.00 93.69 80 GLY A O 1
ATOM 630 N N . TYR A 1 81 ? 9.973 7.819 -15.667 1.00 92.88 81 TYR A N 1
ATOM 631 C CA . TYR A 1 81 ? 9.868 7.367 -17.056 1.00 92.88 81 TYR A CA 1
ATOM 632 C C . TYR A 1 81 ? 8.427 7.480 -17.569 1.00 92.88 81 TYR A C 1
ATOM 634 O O . TYR A 1 81 ? 8.194 8.106 -18.603 1.00 92.88 81 TYR A O 1
ATOM 642 N N . LEU A 1 82 ? 7.456 6.956 -16.815 1.00 91.81 82 LEU A N 1
ATOM 643 C CA . LEU A 1 82 ? 6.042 7.009 -17.192 1.00 91.81 82 LEU A CA 1
ATOM 644 C C . LEU A 1 82 ? 5.551 8.464 -17.287 1.00 91.81 82 LEU A C 1
ATOM 646 O O . LEU A 1 82 ? 4.925 8.840 -18.277 1.00 91.81 82 LEU A O 1
ATOM 650 N N . LYS A 1 83 ? 5.906 9.318 -16.317 1.00 89.44 83 LYS A N 1
ATOM 651 C CA . LYS A 1 83 ? 5.536 10.745 -16.293 1.00 89.44 83 LYS A CA 1
ATOM 652 C C . LYS A 1 83 ? 6.098 11.547 -17.469 1.00 89.44 83 LYS A C 1
ATOM 654 O O . LYS A 1 83 ? 5.386 12.399 -17.991 1.00 89.44 83 LYS A O 1
ATOM 659 N N . LYS A 1 84 ? 7.330 11.271 -17.926 1.00 82.88 84 LYS A N 1
ATOM 660 C CA . LYS A 1 84 ? 7.944 11.939 -19.100 1.00 82.88 84 LYS A CA 1
ATOM 661 C C . LYS A 1 84 ? 7.084 11.793 -20.362 1.00 82.88 84 LYS A C 1
ATOM 663 O O . LYS A 1 84 ? 7.140 12.640 -21.249 1.00 82.88 84 LYS A O 1
ATOM 668 N N . SER A 1 85 ? 6.295 10.728 -20.430 1.00 68.75 85 SER A N 1
ATOM 669 C CA . SER A 1 85 ? 5.478 10.364 -21.582 1.00 68.75 85 SER A CA 1
ATOM 670 C C . SER A 1 85 ? 3.975 10.539 -21.344 1.00 68.75 85 SER A C 1
ATOM 672 O O . SER A 1 85 ? 3.182 10.132 -22.193 1.00 68.75 85 SER A O 1
ATOM 674 N N . VAL A 1 86 ? 3.570 11.189 -20.244 1.00 67.88 86 VAL A N 1
ATOM 675 C CA . VAL A 1 86 ? 2.192 11.665 -20.061 1.00 67.88 86 VAL A CA 1
ATOM 676 C C . VAL A 1 86 ? 1.976 12.859 -20.997 1.00 67.88 86 VAL A C 1
ATOM 678 O O . VAL A 1 86 ? 2.135 14.019 -20.627 1.00 67.88 86 VAL A O 1
ATOM 681 N N . SER A 1 87 ? 1.654 12.578 -22.260 1.00 56.69 87 SER A N 1
ATOM 682 C CA . SER A 1 87 ? 1.000 13.553 -23.134 1.00 56.69 87 SER A CA 1
ATOM 683 C C . SER A 1 87 ? -0.441 13.744 -22.662 1.00 56.69 87 SER A C 1
ATOM 685 O O . SER A 1 87 ? -1.058 12.769 -22.244 1.00 56.69 87 SER A O 1
ATOM 687 N N . VAL A 1 88 ? -0.974 14.965 -22.766 1.00 52.78 88 VAL A N 1
ATOM 688 C CA . VAL A 1 88 ? -2.343 15.403 -22.399 1.00 52.78 88 VAL A CA 1
ATOM 689 C C . VAL A 1 88 ? -3.426 14.725 -23.265 1.00 52.78 88 VAL A C 1
ATOM 691 O O . VAL A 1 88 ? -4.208 15.366 -23.957 1.00 52.78 88 VAL A O 1
ATOM 694 N N . ILE A 1 89 ? -3.439 13.399 -23.298 1.00 53.41 89 ILE A N 1
ATOM 695 C CA . ILE A 1 89 ? -4.412 12.567 -23.993 1.00 53.41 89 ILE A CA 1
ATOM 696 C C . ILE A 1 89 ? -4.977 11.637 -22.925 1.00 53.41 89 ILE A C 1
ATOM 698 O O . ILE A 1 89 ? -4.229 11.136 -22.091 1.00 53.41 89 ILE A O 1
ATOM 702 N N . ASN A 1 90 ? -6.290 11.411 -22.943 1.00 60.75 90 ASN A N 1
ATOM 703 C CA . ASN A 1 90 ? -7.058 10.646 -21.948 1.00 60.75 90 ASN A CA 1
ATOM 704 C C . ASN A 1 90 ? -6.683 9.145 -21.854 1.00 60.75 90 ASN A C 1
ATOM 706 O O . ASN A 1 90 ? -7.513 8.318 -21.489 1.00 60.75 90 ASN A O 1
ATOM 710 N N . THR A 1 91 ? -5.470 8.751 -22.243 1.00 66.94 91 THR A N 1
ATOM 711 C CA . THR A 1 91 ? -4.992 7.371 -22.261 1.00 66.94 91 THR A CA 1
ATOM 712 C C . THR A 1 91 ? -3.703 7.250 -21.448 1.00 66.94 91 THR A C 1
ATOM 714 O O . THR A 1 91 ? -2.742 7.969 -21.728 1.00 66.94 91 THR A O 1
ATOM 717 N N . PRO A 1 92 ? -3.644 6.316 -20.485 1.00 75.69 92 PRO A N 1
ATOM 718 C CA . PRO A 1 92 ? -2.423 6.042 -19.735 1.00 75.69 92 PRO A CA 1
ATOM 719 C C . PRO A 1 92 ? -1.256 5.663 -20.658 1.00 75.69 92 PRO A C 1
ATOM 721 O O . PRO A 1 92 ? -1.420 4.925 -21.635 1.00 75.69 92 PRO A O 1
ATOM 724 N N . VAL A 1 93 ? -0.059 6.155 -20.342 1.00 85.56 93 VAL A N 1
ATOM 725 C CA . VAL A 1 93 ? 1.181 5.842 -21.071 1.00 85.56 93 VAL A CA 1
ATOM 726 C C . VAL A 1 93 ? 1.456 4.334 -21.069 1.00 85.56 93 VAL A C 1
ATOM 728 O O . VAL A 1 93 ? 1.123 3.650 -20.113 1.00 85.56 93 VAL A O 1
ATOM 731 N N . CYS A 1 94 ? 2.057 3.776 -22.123 1.00 90.06 94 CYS A N 1
ATOM 732 C CA . CYS A 1 94 ? 2.385 2.343 -22.187 1.00 90.06 94 CYS A CA 1
ATOM 733 C C . CYS A 1 94 ? 1.187 1.397 -21.961 1.00 90.06 94 CYS A C 1
ATOM 735 O O . CYS A 1 94 ? 1.331 0.310 -21.403 1.00 90.06 94 CYS A O 1
ATOM 737 N N . ARG A 1 95 ? -0.004 1.799 -22.432 1.00 89.31 95 ARG A N 1
ATOM 738 C CA . ARG A 1 95 ? -1.244 1.006 -22.354 1.00 89.31 95 ARG A CA 1
ATOM 739 C C . ARG A 1 95 ? -1.510 0.097 -23.555 1.00 89.31 95 ARG A C 1
ATOM 741 O O . ARG A 1 95 ? -2.434 -0.707 -23.510 1.00 89.31 95 ARG A O 1
ATOM 748 N N . GLN A 1 96 ? -0.740 0.198 -24.637 1.00 86.31 96 GLN A N 1
ATOM 749 C CA . GLN A 1 96 ? -1.008 -0.575 -25.854 1.00 86.31 96 GLN A CA 1
ATOM 750 C C . GLN A 1 96 ? -1.114 -2.084 -25.556 1.00 86.31 96 GLN A C 1
ATOM 752 O O . GLN A 1 96 ? -0.187 -2.688 -25.022 1.00 86.31 96 GLN A O 1
ATOM 757 N N . GLY A 1 97 ? -2.257 -2.688 -25.901 1.00 83.44 97 GLY A N 1
ATOM 758 C CA . GLY A 1 97 ? -2.528 -4.109 -25.653 1.00 83.44 97 GLY A CA 1
ATOM 759 C C . GLY A 1 97 ? -2.881 -4.469 -24.202 1.00 83.44 97 GLY A C 1
ATOM 760 O O . GLY A 1 97 ? -2.902 -5.654 -23.875 1.00 83.44 97 GLY A O 1
ATOM 761 N N . ILE A 1 98 ? -3.153 -3.486 -23.337 1.00 88.06 98 ILE A N 1
ATOM 762 C CA . ILE A 1 98 ? -3.569 -3.673 -21.941 1.00 88.06 98 ILE A CA 1
ATOM 763 C C . ILE A 1 98 ? -5.027 -3.242 -21.781 1.00 88.06 98 ILE A C 1
ATOM 765 O O . ILE A 1 98 ? -5.390 -2.125 -22.149 1.00 88.06 98 ILE A O 1
ATOM 769 N N . GLN A 1 99 ? -5.853 -4.130 -21.224 1.00 87.00 99 GLN A N 1
ATOM 770 C CA . GLN A 1 99 ? -7.303 -3.928 -21.152 1.00 87.00 99 GLN A CA 1
ATOM 771 C C . GLN A 1 99 ? -7.758 -3.324 -19.818 1.00 87.00 99 GLN A C 1
ATOM 773 O O . GLN A 1 99 ? -8.677 -2.508 -19.811 1.00 87.00 99 GLN A O 1
ATOM 778 N N . SER A 1 100 ? -7.109 -3.674 -18.701 1.00 92.31 100 SER A N 1
ATOM 779 C CA . SER A 1 100 ? -7.488 -3.202 -17.363 1.00 92.31 100 SER A CA 1
ATOM 780 C C . SER A 1 100 ? -6.409 -2.356 -16.691 1.00 92.31 100 SER A C 1
ATOM 782 O O . SER A 1 100 ? -5.220 -2.468 -16.993 1.00 92.31 100 SER A O 1
ATOM 784 N N . ASP A 1 101 ? -6.833 -1.526 -15.739 1.00 92.62 101 ASP A N 1
ATOM 785 C CA . ASP A 1 101 ? -5.938 -0.673 -14.952 1.00 92.62 101 ASP A CA 1
ATOM 786 C C . ASP A 1 101 ? -5.020 -1.491 -14.034 1.00 92.62 101 ASP A C 1
ATOM 788 O O . ASP A 1 101 ? -3.845 -1.158 -13.903 1.00 92.62 101 ASP A O 1
ATOM 792 N N . ALA A 1 102 ? -5.504 -2.614 -13.489 1.00 93.00 102 ALA A N 1
ATOM 793 C CA . ALA A 1 102 ? -4.679 -3.551 -12.720 1.00 93.00 102 ALA A CA 1
ATOM 794 C C . ALA A 1 102 ? -3.541 -4.128 -13.567 1.00 93.00 102 ALA A C 1
ATOM 796 O O . ALA A 1 102 ? -2.375 -4.075 -13.184 1.00 93.00 102 ALA A O 1
ATOM 797 N N . GLN A 1 103 ? -3.857 -4.615 -14.774 1.00 93.56 103 GLN A N 1
ATOM 798 C CA . GLN A 1 103 ? -2.836 -5.114 -15.698 1.00 93.56 103 GLN A CA 1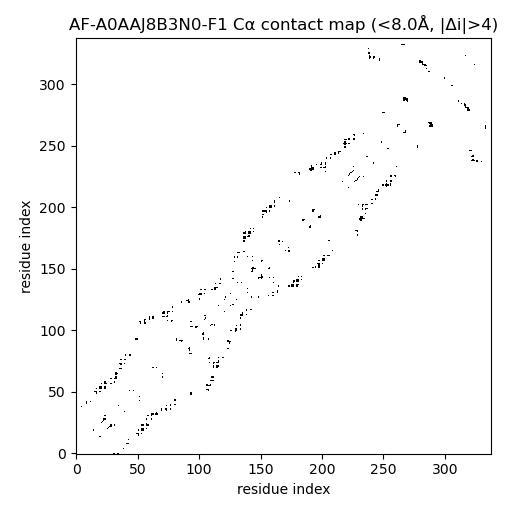
ATOM 799 C C . GLN A 1 103 ? -1.877 -4.008 -16.133 1.00 93.56 103 GLN A C 1
ATOM 801 O O . GLN A 1 103 ? -0.703 -4.273 -16.394 1.00 93.56 103 GLN A O 1
ATOM 806 N N . TRP A 1 104 ? -2.371 -2.775 -16.236 1.00 94.56 104 TRP A N 1
ATOM 807 C CA . TRP A 1 104 ? -1.541 -1.627 -16.556 1.00 94.56 104 TRP A CA 1
ATOM 808 C C . TRP A 1 104 ? -0.535 -1.356 -15.444 1.00 94.56 104 TRP A C 1
ATOM 810 O O . TRP A 1 104 ? 0.656 -1.235 -15.731 1.00 94.56 104 TRP A O 1
ATOM 820 N N . LEU A 1 105 ? -0.991 -1.314 -14.192 1.00 95.44 105 LEU A N 1
ATOM 821 C CA . LEU A 1 105 ? -0.131 -1.071 -13.042 1.00 95.44 105 LEU A CA 1
ATOM 822 C C . LEU A 1 105 ? 0.900 -2.195 -12.882 1.00 95.44 105 LEU A C 1
ATOM 824 O O . LEU A 1 105 ? 2.090 -1.922 -12.734 1.00 95.44 105 LEU A O 1
ATOM 828 N N . GLU A 1 106 ? 0.469 -3.445 -13.038 1.00 94.88 106 GLU A N 1
ATOM 829 C CA . GLU A 1 106 ? 1.340 -4.617 -12.963 1.00 94.88 106 GLU A CA 1
ATOM 830 C C . GLU A 1 106 ? 2.404 -4.627 -14.072 1.00 94.88 106 GLU A C 1
ATOM 832 O O . GLU A 1 106 ? 3.581 -4.850 -13.805 1.00 94.88 106 GLU A O 1
ATOM 837 N N . LYS A 1 107 ? 2.047 -4.329 -15.328 1.00 95.38 107 LYS A N 1
ATOM 838 C CA . LYS A 1 107 ? 3.040 -4.315 -16.418 1.00 95.38 107 LYS A CA 1
ATOM 839 C C . LYS A 1 107 ? 4.023 -3.152 -16.338 1.00 95.38 107 LYS A C 1
ATOM 841 O O . LYS A 1 107 ? 5.158 -3.294 -16.791 1.00 95.38 107 LYS A O 1
ATOM 846 N N . ASN A 1 108 ? 3.582 -2.000 -15.838 1.00 95.50 108 ASN A N 1
ATOM 847 C CA . ASN A 1 108 ? 4.405 -0.794 -15.823 1.00 95.50 108 ASN A CA 1
ATOM 848 C C . ASN A 1 108 ? 5.234 -0.651 -14.548 1.00 95.50 108 ASN A C 1
ATOM 850 O O . ASN A 1 108 ? 6.335 -0.122 -14.618 1.00 95.50 108 ASN A O 1
ATOM 854 N N . LEU A 1 109 ? 4.747 -1.128 -13.403 1.00 96.81 109 LEU A N 1
ATOM 855 C CA . LEU A 1 109 ? 5.444 -1.009 -12.120 1.00 96.81 109 LEU A CA 1
ATOM 856 C C . LEU A 1 109 ? 5.614 -2.356 -11.404 1.00 96.81 109 LEU A C 1
ATOM 858 O O . LEU A 1 109 ? 6.553 -2.509 -10.625 1.00 96.81 109 LEU A O 1
ATOM 862 N N . GLY A 1 110 ? 4.756 -3.344 -11.660 1.00 96.25 110 GLY A N 1
ATOM 863 C CA . GLY A 1 110 ? 4.805 -4.646 -10.987 1.00 96.25 110 GLY A CA 1
ATOM 864 C C . GLY A 1 110 ? 4.829 -4.488 -9.460 1.00 96.25 110 GLY A C 1
ATOM 865 O O . GLY A 1 110 ? 4.126 -3.619 -8.934 1.00 96.25 110 GLY A O 1
ATOM 866 N N . PRO A 1 111 ? 5.693 -5.214 -8.723 1.00 96.81 111 PRO A N 1
ATOM 867 C CA . PRO A 1 111 ? 5.781 -5.090 -7.266 1.00 96.81 111 PRO A CA 1
ATOM 868 C C . PRO A 1 111 ? 6.304 -3.722 -6.790 1.00 96.81 111 PRO A C 1
ATOM 870 O O . PRO A 1 111 ? 6.045 -3.332 -5.651 1.00 96.81 111 PRO A O 1
ATOM 873 N N . PHE A 1 112 ? 6.981 -2.948 -7.650 1.00 97.88 112 PHE A N 1
ATOM 874 C CA . PHE A 1 112 ? 7.429 -1.590 -7.319 1.00 97.88 112 PHE A CA 1
ATOM 875 C C . PHE A 1 112 ? 6.261 -0.611 -7.144 1.00 97.88 112 PHE A C 1
ATOM 877 O O . PHE A 1 112 ? 6.420 0.411 -6.482 1.00 97.88 112 PHE A O 1
ATOM 884 N N . SER A 1 113 ? 5.067 -0.933 -7.658 1.00 96.69 113 SER A N 1
ATOM 885 C CA . SER A 1 113 ? 3.855 -0.126 -7.442 1.00 96.69 113 SER A CA 1
ATOM 886 C C . SER A 1 113 ? 3.584 0.139 -5.957 1.00 96.69 113 SER A C 1
ATOM 888 O O . SER A 1 113 ? 3.256 1.268 -5.596 1.00 96.69 113 SER A O 1
ATOM 890 N N . THR A 1 114 ? 3.847 -0.839 -5.086 1.00 95.62 114 THR A N 1
ATOM 891 C CA . THR A 1 114 ? 3.680 -0.743 -3.623 1.00 95.62 114 THR A CA 1
ATOM 892 C C . THR A 1 114 ? 4.577 0.308 -2.957 1.00 95.62 114 THR A C 1
ATOM 894 O O . THR A 1 114 ? 4.277 0.773 -1.855 1.00 95.62 114 THR A O 1
ATOM 897 N N . ARG A 1 115 ? 5.673 0.701 -3.623 1.00 96.69 115 ARG A N 1
ATOM 898 C CA . ARG A 1 115 ? 6.640 1.711 -3.165 1.00 96.69 115 ARG A CA 1
ATOM 899 C C . ARG A 1 115 ? 6.390 3.094 -3.754 1.00 96.69 115 ARG A C 1
ATOM 901 O O . ARG A 1 115 ? 7.022 4.057 -3.329 1.00 96.69 115 ARG A O 1
ATOM 908 N N . ALA A 1 116 ? 5.485 3.210 -4.723 1.00 95.81 116 ALA A N 1
ATOM 909 C CA . ALA A 1 116 ? 5.165 4.488 -5.337 1.00 95.81 116 ALA A CA 1
ATOM 910 C C . ALA A 1 116 ? 4.382 5.379 -4.362 1.00 95.81 116 ALA A C 1
ATOM 912 O O . ALA A 1 116 ? 3.654 4.906 -3.489 1.00 95.81 116 ALA A O 1
ATOM 913 N N . LYS A 1 117 ? 4.459 6.696 -4.539 1.00 94.62 117 LYS A N 1
ATOM 914 C CA . LYS A 1 117 ? 3.526 7.603 -3.859 1.00 94.62 117 LYS A CA 1
ATOM 915 C C . LYS A 1 117 ? 2.153 7.459 -4.505 1.00 94.62 117 LYS A C 1
ATOM 917 O O . LYS A 1 117 ? 2.052 7.533 -5.729 1.00 94.62 117 LYS A O 1
ATOM 922 N N . TYR A 1 118 ? 1.090 7.333 -3.711 1.00 93.31 118 TYR A N 1
ATOM 923 C CA . TYR A 1 118 ? -0.270 7.261 -4.254 1.00 93.31 118 TYR A CA 1
ATOM 924 C C . TYR A 1 118 ? -0.607 8.480 -5.132 1.00 93.31 118 TYR A C 1
ATOM 926 O O . TYR A 1 118 ? -1.175 8.336 -6.213 1.00 93.31 118 TYR A O 1
ATOM 934 N N . SER A 1 119 ? -0.142 9.674 -4.743 1.00 91.19 119 SER A N 1
ATOM 935 C CA . SER A 1 119 ? -0.287 10.901 -5.540 1.00 91.19 119 SER A CA 1
ATOM 936 C C . SER A 1 119 ? 0.300 10.793 -6.948 1.00 91.19 119 SER A C 1
ATOM 938 O O . SER A 1 119 ? -0.209 11.421 -7.869 1.00 91.19 119 SER A O 1
ATOM 940 N N . ASP A 1 120 ? 1.365 10.009 -7.125 1.00 91.06 120 ASP A N 1
ATOM 941 C CA . ASP A 1 120 ? 1.996 9.810 -8.426 1.00 91.06 120 ASP A CA 1
ATOM 942 C C . ASP A 1 120 ? 1.216 8.819 -9.287 1.00 91.06 120 ASP A C 1
ATOM 944 O O . ASP A 1 120 ? 1.137 9.012 -10.499 1.00 91.06 120 ASP A O 1
ATOM 948 N N . LEU A 1 121 ? 0.597 7.809 -8.667 1.00 90.88 121 LEU A N 1
ATOM 949 C CA . LEU A 1 121 ? -0.273 6.854 -9.354 1.00 90.88 121 LEU A CA 1
ATOM 950 C C . LEU A 1 121 ? -1.537 7.529 -9.903 1.00 90.88 121 LEU A C 1
ATOM 952 O O . LEU A 1 121 ? -1.938 7.245 -11.032 1.00 90.88 121 LEU A O 1
ATOM 956 N N . LYS A 1 122 ? -2.108 8.489 -9.160 1.00 87.56 122 LYS A N 1
ATOM 957 C CA . LYS A 1 122 ? -3.277 9.280 -9.597 1.00 87.56 122 LYS A CA 1
ATOM 958 C C . LYS A 1 122 ? -3.056 10.008 -10.924 1.00 87.56 122 LYS A C 1
ATOM 960 O O . LYS A 1 122 ? -3.995 10.169 -11.700 1.00 87.56 122 LYS A O 1
ATOM 965 N N . VAL A 1 123 ? -1.822 10.429 -11.213 1.00 87.56 123 VAL A N 1
ATOM 966 C CA . VAL A 1 123 ? -1.492 11.170 -12.445 1.00 87.56 123 VAL A CA 1
ATOM 967 C C . VAL A 1 123 ? -1.739 10.328 -13.701 1.00 87.56 123 VAL A C 1
ATOM 969 O O . VAL A 1 123 ? -1.966 10.879 -14.775 1.00 87.56 123 VAL A O 1
ATOM 972 N N . PHE A 1 124 ? -1.739 8.998 -13.584 1.00 87.06 124 PHE A N 1
ATOM 973 C CA . PHE A 1 124 ? -1.897 8.100 -14.725 1.00 87.06 124 PHE A CA 1
ATOM 974 C C . PHE A 1 124 ? -3.353 7.817 -15.109 1.00 87.06 124 PHE A C 1
ATOM 976 O O . PHE A 1 124 ? -3.559 7.004 -16.001 1.00 87.06 124 PHE A O 1
ATOM 983 N N . ASN A 1 125 ? -4.346 8.477 -14.496 1.00 81.69 125 ASN A N 1
ATOM 984 C CA . ASN A 1 125 ? -5.778 8.303 -14.795 1.00 81.69 125 ASN A CA 1
ATOM 985 C C . ASN A 1 125 ? -6.236 6.828 -14.751 1.00 81.69 125 ASN A C 1
ATOM 987 O O . ASN A 1 125 ? -6.987 6.368 -15.612 1.00 81.69 125 ASN A O 1
ATOM 991 N N . ILE A 1 126 ? -5.726 6.081 -13.770 1.00 85.62 126 ILE A N 1
ATOM 992 C CA . ILE A 1 126 ? -6.154 4.716 -13.454 1.00 85.62 126 ILE A CA 1
ATOM 993 C C . ILE A 1 126 ? -7.171 4.745 -12.312 1.00 85.62 126 ILE A C 1
ATOM 995 O O . ILE A 1 126 ? -7.072 5.570 -11.404 1.00 85.62 126 ILE A O 1
ATOM 999 N N . SER A 1 127 ? -8.138 3.833 -12.336 1.00 86.12 127 SER A N 1
ATOM 1000 C CA . SER A 1 127 ? -9.079 3.653 -11.235 1.00 86.12 127 SER A CA 1
ATOM 1001 C C . SER A 1 127 ? -8.359 3.080 -10.015 1.00 86.12 127 SER A C 1
ATOM 1003 O O . SER A 1 127 ? -7.871 1.952 -10.059 1.00 86.12 127 SER A O 1
ATOM 1005 N N . GLY A 1 128 ? -8.327 3.837 -8.911 1.00 79.62 128 GLY A N 1
ATOM 1006 C CA . GLY A 1 128 ? -7.729 3.395 -7.644 1.00 79.62 128 GLY A CA 1
ATOM 1007 C C . GLY A 1 128 ? -8.379 2.127 -7.079 1.00 79.62 128 GLY A C 1
ATOM 1008 O O . GLY A 1 128 ? -7.698 1.275 -6.521 1.00 79.62 128 GLY A O 1
ATOM 1009 N N . VAL A 1 129 ? -9.685 1.974 -7.305 1.00 82.50 129 VAL A N 1
ATOM 1010 C CA . VAL A 1 129 ? -10.480 0.808 -6.898 1.00 82.50 129 VAL A CA 1
ATOM 1011 C C . VAL A 1 129 ? -10.083 -0.427 -7.706 1.00 82.50 129 VAL A C 1
ATOM 1013 O O . VAL A 1 129 ? -9.785 -1.477 -7.149 1.00 82.50 129 VAL A O 1
ATOM 1016 N N . ALA A 1 130 ? -9.963 -0.276 -9.030 1.00 86.88 130 ALA A N 1
ATOM 1017 C CA . ALA A 1 130 ? -9.614 -1.381 -9.921 1.00 86.88 130 ALA A CA 1
ATOM 1018 C C . ALA A 1 130 ? -8.200 -1.934 -9.686 1.00 86.88 130 ALA A C 1
ATOM 1020 O O . ALA A 1 130 ? -7.880 -2.997 -10.210 1.00 86.88 130 ALA A O 1
ATOM 1021 N N . VAL A 1 131 ? -7.351 -1.210 -8.952 1.00 90.44 131 VAL A N 1
ATOM 1022 C CA . VAL A 1 131 ? -5.966 -1.596 -8.661 1.00 90.44 131 VAL A CA 1
ATOM 1023 C C . VAL A 1 131 ? -5.718 -1.878 -7.183 1.00 90.44 131 VAL A C 1
ATOM 1025 O O . VAL A 1 131 ? -4.561 -2.004 -6.792 1.00 90.44 131 VAL A O 1
ATOM 1028 N N . VAL A 1 132 ? -6.766 -1.979 -6.357 1.00 92.88 132 VAL A N 1
ATOM 1029 C CA . VAL A 1 132 ? -6.637 -2.068 -4.893 1.00 92.88 132 VAL A CA 1
ATOM 1030 C C . VAL A 1 132 ? -5.738 -3.223 -4.436 1.00 92.88 132 VAL A C 1
ATOM 1032 O O . VAL A 1 132 ? -4.929 -3.044 -3.529 1.00 92.88 132 VAL A O 1
ATOM 1035 N N . GLU A 1 133 ? -5.787 -4.359 -5.135 1.00 90.62 133 GLU A N 1
ATOM 1036 C CA . GLU A 1 133 ? -4.955 -5.548 -4.889 1.00 90.62 133 GLU A CA 1
ATOM 1037 C C . GLU A 1 133 ? -3.451 -5.305 -5.098 1.00 90.62 133 GLU A C 1
ATOM 1039 O O . GLU A 1 133 ? -2.610 -5.995 -4.528 1.00 90.62 133 GLU A O 1
ATOM 1044 N N . ASN A 1 134 ? -3.090 -4.309 -5.907 1.00 92.38 134 ASN A N 1
ATOM 1045 C CA . ASN A 1 134 ? -1.704 -3.947 -6.203 1.00 92.38 134 ASN A CA 1
ATOM 1046 C C . ASN A 1 134 ? -1.187 -2.806 -5.307 1.00 92.38 134 ASN A C 1
ATOM 1048 O O . ASN A 1 134 ? -0.015 -2.438 -5.400 1.00 92.38 134 ASN A O 1
ATOM 1052 N N . LEU A 1 135 ? -2.044 -2.216 -4.469 1.00 95.00 135 LEU A N 1
ATOM 1053 C CA . LEU A 1 135 ? -1.678 -1.112 -3.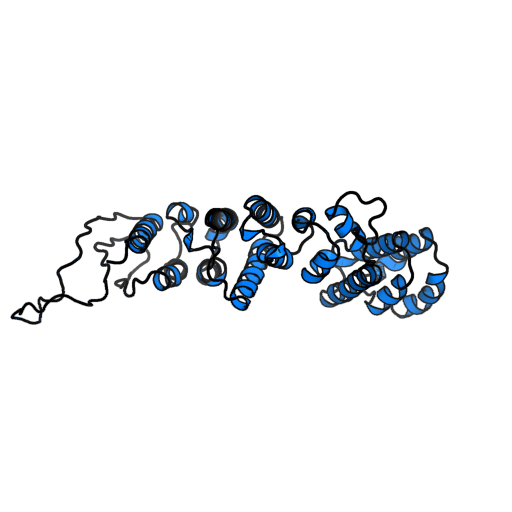585 1.00 95.00 135 LEU A CA 1
ATOM 1054 C C . LEU A 1 135 ? -1.116 -1.624 -2.255 1.00 95.00 135 LEU A C 1
ATOM 1056 O O . LEU A 1 135 ? -1.600 -2.599 -1.682 1.00 95.00 135 LEU A O 1
ATOM 1060 N N . SER A 1 136 ? -0.130 -0.913 -1.710 1.00 95.88 136 SER A N 1
ATOM 1061 C CA . SER A 1 136 ? 0.325 -1.140 -0.337 1.00 95.88 136 SER A CA 1
ATOM 1062 C C . SER A 1 136 ? -0.736 -0.706 0.685 1.00 95.88 136 SER A C 1
ATOM 1064 O O . SER A 1 136 ? -1.576 0.147 0.378 1.00 95.88 136 SER A O 1
ATOM 1066 N N . PRO A 1 137 ? -0.686 -1.204 1.936 1.00 97.31 137 PRO A N 1
ATOM 1067 C CA . PRO A 1 137 ? -1.612 -0.778 2.989 1.00 97.31 137 PRO A CA 1
ATOM 1068 C C . PRO A 1 137 ? -1.660 0.743 3.191 1.00 97.31 137 PRO A C 1
ATOM 1070 O O . PRO A 1 137 ? -2.732 1.325 3.351 1.00 97.31 137 PRO A O 1
ATOM 1073 N N . LYS A 1 138 ? -0.507 1.418 3.089 1.00 97.25 138 LYS A N 1
ATOM 1074 C CA . LYS A 1 138 ? -0.434 2.884 3.139 1.00 97.25 138 LYS A CA 1
ATOM 1075 C C . LYS A 1 138 ? -1.183 3.537 1.974 1.00 97.25 138 LYS A C 1
ATOM 1077 O O . LYS A 1 138 ? -1.956 4.462 2.199 1.00 97.25 138 LYS A O 1
ATOM 1082 N N . GLN A 1 139 ? -0.982 3.055 0.748 1.00 97.19 139 GLN A N 1
ATOM 1083 C CA . GLN A 1 139 ? -1.675 3.580 -0.433 1.00 97.19 139 GLN A CA 1
ATOM 1084 C C . GLN A 1 139 ? -3.187 3.326 -0.366 1.00 97.19 139 GLN A C 1
ATOM 1086 O O . GLN A 1 139 ? -3.964 4.191 -0.757 1.00 97.19 139 GLN A O 1
ATOM 1091 N N . LYS A 1 140 ? -3.622 2.182 0.180 1.00 97.44 140 LYS A N 1
ATOM 1092 C CA . LYS A 1 140 ? -5.040 1.891 0.455 1.00 97.44 140 LYS A CA 1
ATOM 1093 C C . LYS A 1 140 ? -5.635 2.901 1.449 1.00 97.44 140 LYS A C 1
ATOM 1095 O O . LYS A 1 140 ? -6.744 3.386 1.238 1.00 97.44 140 LYS A O 1
ATOM 1100 N N . ALA A 1 141 ? -4.897 3.276 2.498 1.00 97.62 141 ALA A N 1
ATOM 1101 C CA . ALA A 1 141 ? -5.326 4.320 3.435 1.00 97.62 141 ALA A CA 1
ATOM 1102 C C . ALA A 1 141 ? -5.406 5.703 2.767 1.00 97.62 141 ALA A C 1
ATOM 1104 O O . ALA A 1 141 ? -6.367 6.443 2.984 1.00 97.62 141 ALA A O 1
ATOM 1105 N N . GLU A 1 142 ? -4.427 6.035 1.920 1.00 96.31 142 GLU A N 1
ATOM 1106 C CA . GLU A 1 142 ? -4.432 7.261 1.117 1.00 96.31 142 GLU A CA 1
ATOM 1107 C C . GLU A 1 142 ? -5.629 7.296 0.152 1.00 96.31 142 GLU A C 1
ATOM 1109 O O . GLU A 1 142 ? -6.275 8.335 0.072 1.00 96.31 142 GLU A O 1
ATOM 1114 N N . LEU A 1 143 ? -5.977 6.173 -0.494 1.00 95.44 143 LEU A N 1
ATOM 1115 C CA . LEU A 1 143 ? -7.151 6.015 -1.363 1.00 95.44 143 LEU A CA 1
ATOM 1116 C C . LEU A 1 143 ? -8.466 6.257 -0.613 1.00 95.44 143 LEU A C 1
ATOM 1118 O O . LEU A 1 143 ? -9.300 7.022 -1.094 1.00 95.44 143 LEU A O 1
ATOM 1122 N N . ILE A 1 144 ? -8.657 5.635 0.557 1.00 96.38 144 ILE A N 1
ATOM 1123 C CA . ILE A 1 144 ? -9.879 5.812 1.362 1.00 96.38 144 ILE A CA 1
ATOM 1124 C C . ILE A 1 144 ? -10.062 7.274 1.772 1.00 96.38 144 ILE A C 1
ATOM 1126 O O . ILE A 1 144 ? -11.170 7.797 1.728 1.00 96.38 144 ILE A O 1
ATOM 1130 N N . LEU A 1 145 ? -8.976 7.940 2.163 1.00 95.38 145 LEU A N 1
ATOM 1131 C CA . LEU A 1 145 ? -9.014 9.318 2.651 1.00 95.38 145 LEU A CA 1
ATOM 1132 C C . LEU A 1 145 ? -8.898 10.362 1.531 1.00 95.38 145 LEU A C 1
ATOM 1134 O O . LEU A 1 145 ? -8.880 11.558 1.817 1.00 95.38 145 LEU A O 1
ATOM 1138 N N . ASP A 1 146 ? -8.774 9.957 0.272 1.00 92.44 146 ASP A N 1
ATOM 1139 C CA . ASP A 1 146 ? -8.680 10.861 -0.871 1.00 92.44 146 ASP A CA 1
ATOM 1140 C C . ASP A 1 146 ? -10.059 11.445 -1.222 1.00 92.44 146 ASP A C 1
ATOM 1142 O O . ASP A 1 146 ? -10.952 10.689 -1.602 1.00 92.44 146 ASP A O 1
ATOM 1146 N N . PRO A 1 147 ? -10.266 12.774 -1.156 1.00 89.62 147 PRO A N 1
ATOM 1147 C CA . PRO A 1 147 ? -11.546 13.370 -1.535 1.00 89.62 147 PRO A CA 1
ATOM 1148 C C . PRO A 1 147 ? -11.948 13.059 -2.983 1.00 89.62 147 PRO A C 1
AT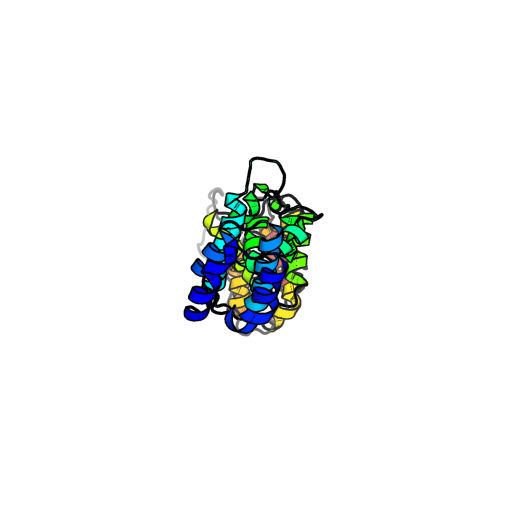OM 1150 O O . PRO A 1 147 ? -13.134 12.916 -3.270 1.00 89.62 147 PRO A O 1
ATOM 1153 N N . ASP A 1 148 ? -10.971 12.898 -3.882 1.00 88.94 148 ASP A N 1
ATOM 1154 C CA . ASP A 1 148 ? -11.228 12.623 -5.300 1.00 88.94 148 ASP A CA 1
ATOM 1155 C C . ASP A 1 148 ? -11.681 11.175 -5.555 1.00 88.94 148 ASP A C 1
ATOM 1157 O O . ASP A 1 148 ? -12.232 10.883 -6.616 1.00 88.94 148 ASP A O 1
ATOM 1161 N N . SER A 1 149 ? -11.454 10.254 -4.608 1.00 89.62 149 SER A N 1
ATOM 1162 C CA . SER A 1 149 ? -11.873 8.852 -4.748 1.00 89.62 149 SER A CA 1
ATOM 1163 C C . SER A 1 149 ? -13.343 8.637 -4.386 1.00 89.62 149 SER A C 1
ATOM 1165 O O . SER A 1 149 ? -13.923 7.616 -4.757 1.00 89.62 149 SER A O 1
ATOM 1167 N N . ASN A 1 150 ? -13.943 9.579 -3.646 1.00 90.94 150 ASN A N 1
ATOM 1168 C CA . ASN A 1 150 ? -15.281 9.465 -3.067 1.00 90.94 150 ASN A CA 1
ATOM 1169 C C . ASN A 1 150 ? -15.478 8.188 -2.214 1.00 90.94 150 ASN A C 1
ATOM 1171 O O . ASN A 1 150 ? -16.603 7.724 -2.026 1.00 90.94 150 ASN A O 1
ATOM 1175 N N . ALA A 1 151 ? -14.394 7.595 -1.699 1.00 93.81 151 ALA A N 1
ATOM 1176 C CA . ALA A 1 151 ? -14.446 6.316 -0.993 1.00 93.81 151 ALA A CA 1
ATOM 1177 C C . ALA A 1 151 ? -15.251 6.392 0.313 1.00 93.81 151 ALA A C 1
ATOM 1179 O O . ALA A 1 151 ? -16.042 5.496 0.592 1.00 93.81 151 ALA A O 1
ATOM 1180 N N . LEU A 1 152 ? -15.119 7.480 1.083 1.00 94.81 152 LEU A N 1
ATOM 1181 C CA . LEU A 1 152 ? -15.876 7.661 2.331 1.00 94.81 152 LEU A CA 1
ATOM 1182 C C . LEU A 1 152 ? -17.389 7.844 2.133 1.00 94.81 152 LEU A C 1
ATOM 1184 O O . LEU A 1 152 ? -18.127 7.784 3.111 1.00 94.81 152 LEU A O 1
ATOM 1188 N N . GLU A 1 153 ? -17.850 8.004 0.892 1.00 95.00 153 GLU A N 1
ATOM 1189 C CA . GLU A 1 153 ? -19.273 8.065 0.537 1.00 95.00 153 GLU A CA 1
ATOM 1190 C C . GLU A 1 153 ? -19.743 6.832 -0.249 1.00 95.00 153 GLU A C 1
ATOM 1192 O O . GLU A 1 153 ? -20.885 6.779 -0.708 1.00 95.00 153 GLU A O 1
ATOM 1197 N N . ASN A 1 154 ? -18.876 5.832 -0.432 1.00 94.62 154 ASN A N 1
ATOM 1198 C CA . ASN A 1 154 ? -19.159 4.657 -1.245 1.00 94.62 154 ASN A CA 1
ATOM 1199 C C . ASN A 1 154 ? -18.795 3.363 -0.508 1.00 94.62 154 ASN A C 1
ATOM 1201 O O . ASN A 1 154 ? -17.635 2.951 -0.447 1.00 94.62 154 ASN A O 1
ATOM 1205 N N . GLU A 1 155 ? -19.827 2.679 -0.012 1.00 95.75 155 GLU A N 1
ATOM 1206 C CA . GLU A 1 155 ? -19.706 1.408 0.704 1.00 95.75 155 GLU A CA 1
ATOM 1207 C C . GLU A 1 155 ? -18.939 0.336 -0.081 1.00 95.75 155 GLU A C 1
ATOM 1209 O O . GLU A 1 155 ? -18.170 -0.415 0.514 1.00 95.75 155 GLU A O 1
ATOM 1214 N N . ASN A 1 156 ? -19.112 0.265 -1.405 1.00 94.19 156 ASN A N 1
ATOM 1215 C CA . ASN A 1 156 ? -18.481 -0.774 -2.222 1.00 94.19 156 ASN A CA 1
ATOM 1216 C C . ASN A 1 156 ? -16.961 -0.596 -2.274 1.00 94.19 156 ASN A C 1
ATOM 1218 O O . ASN A 1 156 ? -16.234 -1.567 -2.098 1.00 94.19 156 ASN A O 1
ATOM 1222 N N . ILE A 1 157 ? -16.480 0.643 -2.428 1.00 94.00 157 ILE A N 1
ATOM 1223 C CA . ILE A 1 157 ? -15.038 0.937 -2.458 1.00 94.00 157 ILE A CA 1
ATOM 1224 C C . ILE A 1 157 ? -14.391 0.553 -1.129 1.00 94.00 157 ILE A C 1
ATOM 1226 O O . ILE A 1 157 ? -13.343 -0.087 -1.096 1.00 94.00 157 ILE A O 1
ATOM 1230 N N . VAL A 1 158 ? -15.035 0.924 -0.023 1.00 96.62 158 VAL A N 1
ATOM 1231 C CA . VAL A 1 158 ? -14.552 0.604 1.323 1.00 96.62 158 VAL A CA 1
ATOM 1232 C C . VAL A 1 158 ? -14.527 -0.905 1.536 1.00 96.62 158 VAL A C 1
ATOM 1234 O O . VAL A 1 158 ? -13.538 -1.422 2.047 1.00 96.62 158 VAL A O 1
ATOM 1237 N N . ARG A 1 159 ? -15.572 -1.627 1.112 1.00 95.81 159 ARG A N 1
ATOM 1238 C CA . ARG A 1 159 ? -15.600 -3.093 1.189 1.00 95.81 159 ARG A CA 1
ATOM 1239 C C . ARG A 1 159 ? -14.460 -3.715 0.395 1.00 95.81 159 ARG A C 1
ATOM 1241 O O . ARG A 1 159 ? -13.743 -4.519 0.965 1.00 95.81 159 ARG A O 1
ATOM 1248 N N . GLU A 1 160 ? -14.245 -3.310 -0.854 1.00 94.56 160 GLU A N 1
ATOM 1249 C CA . GLU A 1 160 ? -13.156 -3.848 -1.680 1.00 94.56 160 GLU A CA 1
ATOM 1250 C C . GLU A 1 160 ? -11.777 -3.595 -1.055 1.00 94.56 160 GLU A C 1
ATOM 1252 O O . GLU A 1 160 ? -10.959 -4.510 -0.960 1.00 94.56 160 GLU A O 1
ATOM 1257 N N . VAL A 1 161 ? -11.535 -2.388 -0.530 1.00 96.62 161 VAL A N 1
ATOM 1258 C CA . VAL A 1 161 ? -10.290 -2.078 0.188 1.00 96.62 161 VAL A CA 1
ATOM 1259 C C . VAL A 1 161 ? -10.115 -2.973 1.409 1.00 96.62 161 VAL A C 1
ATOM 1261 O O . VAL A 1 161 ? -9.052 -3.571 1.566 1.00 96.62 161 VAL A O 1
ATOM 1264 N N . PHE A 1 162 ? -11.128 -3.092 2.265 1.00 95.81 162 PHE A N 1
ATOM 1265 C CA . PHE A 1 162 ? -11.013 -3.892 3.482 1.00 95.81 162 PHE A CA 1
ATOM 1266 C C . PHE A 1 162 ? -10.914 -5.389 3.187 1.00 95.81 162 PHE A C 1
ATOM 1268 O O . PHE A 1 162 ? -10.062 -6.042 3.777 1.00 95.81 162 PHE A O 1
ATOM 1275 N N . THR A 1 163 ? -11.672 -5.916 2.225 1.00 93.69 163 THR A N 1
ATOM 1276 C CA . THR A 1 163 ? -11.540 -7.303 1.758 1.00 93.69 163 THR A CA 1
ATOM 1277 C C . THR A 1 163 ? -10.106 -7.593 1.311 1.00 93.69 163 THR A C 1
ATOM 1279 O O . THR A 1 163 ? -9.506 -8.551 1.794 1.00 93.69 163 THR A O 1
ATOM 1282 N N . SER A 1 164 ? -9.499 -6.707 0.511 1.00 93.62 164 SER A N 1
ATOM 1283 C CA . SER A 1 164 ? -8.103 -6.861 0.068 1.00 93.62 164 SER A CA 1
ATOM 1284 C C . SER A 1 164 ? -7.066 -6.796 1.204 1.00 93.62 164 SER A C 1
ATOM 1286 O O . SER A 1 164 ? -5.910 -7.164 1.007 1.00 93.62 164 SER A O 1
ATOM 1288 N N . LEU A 1 165 ? -7.421 -6.249 2.374 1.00 95.12 165 LEU A N 1
ATOM 1289 C CA . LEU A 1 165 ? -6.556 -6.207 3.560 1.00 95.12 165 LEU A CA 1
ATOM 1290 C C . LEU A 1 165 ? -6.733 -7.461 4.417 1.00 95.12 165 LEU A C 1
ATOM 1292 O O . LEU A 1 165 ? -5.755 -7.978 4.944 1.00 95.12 165 LEU A O 1
ATOM 1296 N N . THR A 1 166 ? -7.972 -7.931 4.570 1.00 89.56 166 THR A N 1
ATOM 1297 C CA . THR A 1 166 ? -8.332 -9.002 5.510 1.00 89.56 166 THR A CA 1
ATOM 1298 C C . THR A 1 166 ? -8.224 -10.401 4.915 1.00 89.56 166 THR A C 1
ATOM 1300 O O . THR A 1 166 ? -8.053 -11.358 5.658 1.00 89.56 166 THR A O 1
ATOM 1303 N N . GLU A 1 167 ? -8.326 -10.542 3.591 1.00 88.12 167 GLU A N 1
ATOM 1304 C CA . GLU A 1 167 ? -8.126 -11.825 2.895 1.00 88.12 167 GLU A CA 1
ATOM 1305 C C . GLU A 1 167 ? -6.656 -12.062 2.500 1.00 88.12 167 GLU A C 1
ATOM 1307 O O . GLU A 1 167 ? -6.303 -13.121 1.977 1.00 88.12 167 GLU A O 1
ATOM 1312 N N . SER A 1 168 ? -5.781 -11.089 2.769 1.00 85.19 168 SER A N 1
ATOM 1313 C CA . SER A 1 168 ? -4.340 -11.214 2.568 1.00 85.19 168 SER A CA 1
ATOM 1314 C C . SER A 1 168 ? -3.742 -12.271 3.512 1.00 85.19 168 SER A C 1
ATOM 1316 O O . SER A 1 168 ? -4.085 -12.300 4.693 1.00 85.19 168 SER A O 1
ATOM 1318 N N . PRO A 1 169 ? -2.788 -13.102 3.048 1.00 84.50 169 PRO A N 1
ATOM 1319 C CA . PRO A 1 169 ? -2.042 -14.003 3.929 1.00 84.50 169 PRO A CA 1
ATOM 1320 C C . PRO A 1 169 ? -1.083 -13.260 4.875 1.00 84.50 169 PRO A C 1
ATOM 1322 O O . PRO A 1 169 ? -0.612 -13.839 5.850 1.00 84.50 169 PRO A O 1
ATOM 1325 N N . ASP A 1 170 ? -0.757 -12.002 4.569 1.00 87.31 170 ASP A N 1
ATOM 1326 C CA . ASP A 1 170 ? 0.037 -11.124 5.425 1.00 87.31 170 ASP A CA 1
ATOM 1327 C C . ASP A 1 170 ? -0.872 -10.429 6.448 1.00 87.31 170 ASP A C 1
ATOM 1329 O O . ASP A 1 170 ? -1.625 -9.513 6.098 1.00 87.31 170 ASP A O 1
ATOM 1333 N N . THR A 1 171 ? -0.788 -10.874 7.703 1.00 85.62 171 THR A N 1
ATOM 1334 C CA . THR A 1 171 ? -1.610 -10.394 8.823 1.00 85.62 171 THR A CA 1
ATOM 1335 C C . THR A 1 171 ? -1.242 -8.981 9.277 1.00 85.62 171 THR A C 1
ATOM 1337 O O . THR A 1 171 ? -2.038 -8.322 9.947 1.00 85.62 171 THR A O 1
ATOM 1340 N N . GLU A 1 172 ? -0.082 -8.449 8.874 1.00 91.38 172 GLU A N 1
ATOM 1341 C CA . GLU A 1 172 ? 0.323 -7.091 9.238 1.00 91.38 172 GLU A CA 1
ATOM 1342 C C . GLU A 1 172 ? -0.378 -6.016 8.398 1.00 91.38 172 GLU A C 1
ATOM 1344 O O . GLU A 1 172 ? -0.390 -4.845 8.793 1.00 91.38 172 GLU A O 1
ATOM 1349 N N . GLN A 1 173 ? -0.990 -6.376 7.261 1.00 93.88 173 GLN A N 1
ATOM 1350 C CA . GLN A 1 173 ? -1.571 -5.394 6.340 1.00 93.88 173 GLN A CA 1
ATOM 1351 C C . GLN A 1 173 ? -2.620 -4.502 7.000 1.00 93.88 173 GLN A C 1
ATOM 1353 O O . GLN A 1 173 ? -2.616 -3.289 6.780 1.00 93.88 173 GLN A O 1
ATOM 1358 N N . LEU A 1 174 ? -3.497 -5.072 7.829 1.00 95.56 174 LEU A N 1
ATOM 1359 C CA . LEU A 1 174 ? -4.540 -4.306 8.509 1.00 95.56 174 LEU A CA 1
ATOM 1360 C C . LEU A 1 174 ? -3.930 -3.282 9.481 1.00 95.56 174 LEU A C 1
ATOM 1362 O O . LEU A 1 174 ? -4.314 -2.111 9.471 1.00 95.56 174 LEU A O 1
ATOM 1366 N N . SER A 1 175 ? -2.929 -3.690 10.263 1.00 95.50 175 SER A N 1
ATOM 1367 C CA . SER A 1 175 ? -2.207 -2.813 11.194 1.00 95.50 175 SER A CA 1
ATOM 1368 C C . SER A 1 175 ? -1.448 -1.702 10.461 1.00 95.50 175 SER A C 1
ATOM 1370 O O . SER A 1 175 ? -1.552 -0.533 10.831 1.00 95.50 175 SER A O 1
ATOM 1372 N N . GLN A 1 176 ? -0.735 -2.033 9.379 1.00 97.06 176 GLN A N 1
ATOM 1373 C CA . GLN A 1 176 ? -0.007 -1.061 8.556 1.00 97.06 176 GLN A CA 1
ATOM 1374 C C . GLN A 1 176 ? -0.957 -0.055 7.882 1.00 97.06 176 GLN A C 1
ATOM 1376 O O . GLN A 1 176 ? -0.658 1.143 7.822 1.00 97.06 176 GLN A O 1
ATOM 1381 N N . PHE A 1 177 ? -2.125 -0.515 7.416 1.00 98.25 177 PHE A N 1
ATOM 1382 C CA . PHE A 1 177 ? -3.187 0.353 6.907 1.00 98.25 177 PHE A CA 1
ATOM 1383 C C . PHE A 1 177 ? -3.649 1.327 7.990 1.00 98.25 177 PHE A C 1
ATOM 1385 O O . PHE A 1 177 ? -3.656 2.535 7.760 1.00 98.25 177 PHE A O 1
ATOM 1392 N N . PHE A 1 178 ? -3.998 0.831 9.181 1.00 98.00 178 PHE A N 1
ATOM 1393 C CA . PHE A 1 178 ? -4.529 1.676 10.248 1.00 98.00 178 PHE A CA 1
ATOM 1394 C C . PHE A 1 178 ? -3.497 2.642 10.831 1.00 98.00 178 PHE A C 1
ATOM 1396 O O . PHE A 1 178 ? -3.853 3.767 11.192 1.00 98.00 178 PHE A O 1
ATOM 1403 N N . GLN A 1 179 ? -2.219 2.263 10.847 1.00 98.12 179 GLN A N 1
ATOM 1404 C CA . GLN A 1 179 ? -1.127 3.177 11.157 1.00 98.12 179 GLN A CA 1
ATOM 1405 C C . GLN A 1 179 ? -1.156 4.385 10.214 1.00 98.12 179 GLN A C 1
ATOM 1407 O O . GLN A 1 179 ? -1.342 5.514 10.676 1.00 98.12 179 GLN A O 1
ATOM 1412 N N . ALA A 1 180 ? -1.090 4.144 8.900 1.00 98.06 180 ALA A N 1
ATOM 1413 C CA . ALA A 1 180 ? -1.144 5.198 7.890 1.00 98.06 180 ALA A CA 1
ATOM 1414 C C . ALA A 1 180 ? -2.458 5.997 7.944 1.00 98.06 180 ALA A C 1
ATOM 1416 O O . ALA A 1 180 ? -2.438 7.227 7.934 1.00 98.06 180 ALA A O 1
ATOM 1417 N N . TYR A 1 181 ? -3.596 5.311 8.055 1.00 98.00 181 TYR A N 1
ATOM 1418 C CA . TYR A 1 181 ? -4.926 5.910 8.158 1.00 98.00 181 TYR A CA 1
ATOM 1419 C C . TYR A 1 181 ? -5.022 6.868 9.352 1.00 98.00 181 TYR A C 1
ATOM 1421 O O . TYR A 1 181 ? -5.479 8.003 9.212 1.00 98.00 181 TYR A O 1
ATOM 1429 N N . SER A 1 182 ? -4.540 6.451 10.528 1.00 96.88 182 SER A N 1
ATOM 1430 C CA . SER A 1 182 ? -4.556 7.281 11.736 1.00 96.88 182 SER A CA 1
ATOM 1431 C C . SER A 1 182 ? -3.633 8.497 11.622 1.00 96.88 182 SER A C 1
ATOM 1433 O O . SER A 1 182 ? -4.003 9.589 12.056 1.00 96.88 182 SER A O 1
ATOM 1435 N N . ASP A 1 183 ? -2.466 8.346 10.994 1.00 97.00 183 ASP A N 1
ATOM 1436 C CA . ASP A 1 183 ? -1.515 9.440 10.801 1.00 97.00 183 ASP A CA 1
ATOM 1437 C C . ASP A 1 183 ? -2.054 10.488 9.823 1.00 97.00 183 ASP A C 1
ATOM 1439 O O . ASP A 1 183 ? -1.988 11.687 10.108 1.00 97.00 183 ASP A O 1
ATOM 1443 N N . ILE A 1 184 ? -2.675 10.058 8.721 1.00 96.25 184 ILE A N 1
ATOM 1444 C CA . ILE A 1 184 ? -3.332 10.960 7.765 1.00 96.25 184 ILE A CA 1
ATOM 1445 C C . ILE A 1 184 ? -4.516 11.676 8.432 1.00 96.25 184 ILE A C 1
ATOM 1447 O O . ILE A 1 184 ? -4.661 12.891 8.280 1.00 96.25 184 ILE A O 1
ATOM 1451 N N . ASN A 1 185 ? -5.336 10.967 9.215 1.00 94.75 185 ASN A N 1
ATOM 1452 C CA . ASN A 1 185 ? -6.457 11.573 9.940 1.00 94.75 185 ASN A CA 1
ATOM 1453 C C . ASN A 1 185 ? -5.994 12.646 10.932 1.00 94.75 185 ASN A C 1
ATOM 1455 O O . ASN A 1 185 ? -6.581 13.727 10.967 1.00 94.75 185 ASN A O 1
ATOM 1459 N N . LYS A 1 186 ? -4.910 12.403 11.683 1.00 93.94 186 LYS A N 1
ATOM 1460 C CA . LYS A 1 186 ? -4.305 13.410 12.576 1.00 93.94 186 LYS A CA 1
ATOM 1461 C C . LYS A 1 186 ? -3.816 14.628 11.797 1.00 93.94 186 LYS A C 1
ATOM 1463 O O . LYS A 1 186 ? -4.110 15.751 12.190 1.00 93.94 186 LYS A O 1
ATOM 1468 N N . GLN A 1 187 ? -3.114 14.421 10.682 1.00 94.44 187 GLN A N 1
ATOM 1469 C CA . GLN A 1 187 ? -2.623 15.517 9.837 1.00 94.44 187 GLN A CA 1
ATOM 1470 C C . GLN A 1 187 ? -3.761 16.381 9.280 1.00 94.44 187 GLN A C 1
ATOM 1472 O O . GLN A 1 187 ? -3.606 17.593 9.141 1.00 94.44 187 GLN A O 1
ATOM 1477 N N . ARG A 1 188 ? -4.907 15.766 8.969 1.00 92.69 188 ARG A N 1
ATOM 1478 C CA . ARG A 1 188 ? -6.080 16.436 8.390 1.00 92.69 188 ARG A CA 1
ATOM 1479 C C . ARG A 1 188 ? -7.135 16.854 9.417 1.00 92.69 188 ARG A C 1
ATOM 1481 O O . ARG A 1 188 ? -8.152 17.416 9.029 1.00 92.69 188 ARG A O 1
ATOM 1488 N N . ASN A 1 189 ? -6.902 16.611 10.707 1.00 92.19 189 ASN A N 1
ATOM 1489 C CA . ASN A 1 189 ? -7.859 16.842 11.796 1.00 92.19 189 ASN A CA 1
ATOM 1490 C C . ASN A 1 189 ? -9.216 16.131 11.602 1.00 92.19 189 ASN A C 1
ATOM 1492 O O . ASN A 1 189 ? -10.257 16.631 12.030 1.00 92.19 189 ASN A O 1
ATOM 1496 N N . ILE A 1 190 ? -9.212 14.953 10.973 1.00 89.75 190 ILE A N 1
ATOM 1497 C CA . ILE A 1 190 ? -10.409 14.123 10.815 1.00 89.75 190 ILE A CA 1
ATOM 1498 C C . ILE A 1 190 ? -10.633 13.361 12.120 1.00 89.75 190 ILE A C 1
ATOM 1500 O O . ILE A 1 190 ? -9.777 12.602 12.572 1.00 89.75 190 ILE A O 1
ATOM 1504 N N . THR A 1 191 ? -11.793 13.567 12.740 1.00 88.19 191 THR A N 1
ATOM 1505 C CA . THR A 1 191 ? -12.125 12.980 14.053 1.00 88.19 191 THR A CA 1
ATOM 1506 C C . THR A 1 191 ? -13.300 12.007 14.011 1.00 88.19 191 THR A C 1
ATOM 1508 O O . THR A 1 191 ? -13.517 11.280 14.988 1.00 88.19 191 THR A O 1
ATOM 1511 N N . ILE A 1 192 ? -14.020 11.975 12.887 1.00 89.38 192 ILE A N 1
ATOM 1512 C CA . ILE A 1 192 ? -15.185 11.137 12.622 1.00 89.38 192 ILE A CA 1
ATOM 1513 C C . ILE A 1 192 ? -15.307 10.886 11.111 1.00 89.38 192 ILE A C 1
ATOM 1515 O O . ILE A 1 192 ? -15.020 11.773 10.310 1.00 89.38 192 ILE A O 1
ATOM 1519 N N . VAL A 1 193 ? -15.709 9.674 10.727 1.00 94.00 193 VAL A N 1
ATOM 1520 C CA . VAL A 1 193 ? -16.234 9.384 9.384 1.00 94.00 193 VAL A CA 1
ATOM 1521 C C . VAL A 1 193 ? -17.714 9.755 9.386 1.00 94.00 193 VAL A C 1
ATOM 1523 O O . VAL A 1 193 ? -18.486 9.161 10.139 1.00 94.00 193 VAL A O 1
ATOM 1526 N N . GLU A 1 194 ? -18.104 10.757 8.601 1.00 93.56 194 GLU A N 1
ATOM 1527 C CA . GLU A 1 194 ? -19.455 11.338 8.655 1.00 93.56 194 GLU A CA 1
ATOM 1528 C C . GLU A 1 194 ? -20.532 10.358 8.181 1.00 93.56 194 GLU A C 1
ATOM 1530 O O . GLU A 1 194 ? -21.555 10.194 8.848 1.00 93.56 194 GLU A O 1
ATOM 1535 N N . ASN A 1 195 ? -20.272 9.650 7.078 1.00 95.50 195 ASN A N 1
ATOM 1536 C CA . ASN A 1 195 ? -21.189 8.663 6.526 1.00 95.50 195 ASN A CA 1
ATOM 1537 C C . ASN A 1 195 ? -21.333 7.457 7.483 1.00 95.50 195 ASN A C 1
ATOM 1539 O O . ASN A 1 195 ? -20.376 6.693 7.658 1.00 95.50 195 ASN A O 1
ATOM 1543 N N . PRO A 1 196 ? -22.509 7.255 8.111 1.00 93.12 196 PRO A N 1
ATOM 1544 C CA . PRO A 1 196 ? -22.685 6.219 9.122 1.00 93.12 196 PRO A CA 1
ATOM 1545 C C . PRO A 1 196 ? -22.579 4.806 8.542 1.00 93.12 196 PRO A C 1
ATOM 1547 O O . PRO A 1 196 ? -21.995 3.947 9.190 1.00 93.12 196 PRO A O 1
ATOM 1550 N N . ALA A 1 197 ? -23.061 4.571 7.318 1.00 95.69 197 ALA A N 1
ATOM 1551 C CA . ALA A 1 197 ? -23.010 3.249 6.699 1.00 95.69 197 ALA A CA 1
ATOM 1552 C C . ALA A 1 197 ? -21.564 2.832 6.396 1.00 95.69 197 ALA A C 1
ATOM 1554 O O . ALA A 1 197 ? -21.143 1.729 6.742 1.00 95.69 197 ALA A O 1
ATOM 1555 N N . VAL A 1 198 ? -20.760 3.741 5.836 1.00 96.56 198 VAL A N 1
ATOM 1556 C CA . VAL A 1 198 ? -19.322 3.502 5.633 1.00 96.56 198 VAL A CA 1
ATOM 1557 C C . VAL A 1 198 ? -18.599 3.310 6.966 1.00 96.56 198 VAL A C 1
ATOM 1559 O O . VAL A 1 198 ? -17.778 2.401 7.101 1.00 96.56 198 VAL A O 1
ATOM 1562 N N . ARG A 1 199 ? -18.924 4.126 7.974 1.00 94.69 199 ARG A N 1
ATOM 1563 C CA . ARG A 1 199 ? -18.350 4.015 9.318 1.00 94.69 199 ARG A CA 1
ATOM 1564 C C . ARG A 1 199 ? -18.631 2.648 9.957 1.00 94.69 199 ARG A C 1
ATOM 1566 O O . ARG A 1 199 ? -17.708 2.043 10.505 1.00 94.69 199 ARG A O 1
ATOM 1573 N N . ASP A 1 200 ? -19.860 2.147 9.832 1.00 93.69 200 ASP A N 1
ATOM 1574 C CA . ASP A 1 200 ? -20.279 0.824 10.311 1.00 93.69 200 ASP A CA 1
ATOM 1575 C C . ASP A 1 200 ? -19.527 -0.303 9.587 1.00 93.69 200 ASP A C 1
ATOM 1577 O O . ASP A 1 200 ? -19.089 -1.261 10.224 1.00 93.69 200 ASP A O 1
ATOM 1581 N N . ILE A 1 201 ? -19.329 -0.183 8.269 1.00 95.31 201 ILE A N 1
ATOM 1582 C CA . ILE A 1 201 ? -18.578 -1.163 7.468 1.00 95.31 201 ILE A CA 1
ATOM 1583 C C . ILE A 1 201 ? -17.131 -1.252 7.930 1.00 95.31 201 ILE A C 1
ATOM 1585 O O . ILE A 1 201 ? -16.655 -2.354 8.200 1.00 95.31 201 ILE A O 1
ATOM 1589 N N . ILE A 1 202 ? -16.446 -0.108 8.036 1.00 96.06 202 ILE A N 1
ATOM 1590 C CA . ILE A 1 202 ? -15.047 -0.055 8.474 1.00 96.06 202 ILE A CA 1
ATOM 1591 C C . ILE A 1 202 ? -14.918 -0.719 9.843 1.00 96.06 202 ILE A C 1
ATOM 1593 O O . ILE A 1 202 ? -14.061 -1.581 10.032 1.00 96.06 202 ILE A O 1
ATOM 1597 N N . LEU A 1 203 ? -15.789 -0.358 10.789 1.00 93.38 203 LEU A N 1
ATOM 1598 C CA . LEU A 1 203 ? -15.758 -0.916 12.133 1.00 93.38 203 LEU A CA 1
ATOM 1599 C C . LEU A 1 203 ? -16.012 -2.431 12.130 1.00 93.38 203 LEU A C 1
ATOM 1601 O O . LEU A 1 203 ? -15.234 -3.176 12.718 1.00 93.38 203 LEU A O 1
ATOM 1605 N N . ASN A 1 204 ? -17.070 -2.895 11.462 1.00 93.00 204 ASN A N 1
ATOM 1606 C CA . ASN A 1 204 ? -17.462 -4.304 11.473 1.00 93.00 204 ASN A CA 1
ATOM 1607 C C . ASN A 1 204 ? -16.411 -5.204 10.803 1.00 93.00 204 ASN A C 1
ATOM 1609 O O . ASN A 1 204 ? -16.011 -6.214 11.381 1.00 93.00 204 ASN A O 1
ATOM 1613 N N . LEU A 1 205 ? -15.922 -4.820 9.618 1.00 94.19 205 LEU A N 1
ATOM 1614 C CA . LEU A 1 205 ? -14.880 -5.579 8.918 1.00 94.19 205 LEU A CA 1
ATOM 1615 C C . LEU A 1 205 ? -13.588 -5.630 9.739 1.00 94.19 205 LEU A C 1
ATOM 1617 O O . LEU A 1 205 ? -12.975 -6.689 9.843 1.00 94.19 205 LEU A O 1
ATOM 1621 N N . THR A 1 206 ? -13.221 -4.525 10.395 1.00 94.69 206 THR A N 1
ATOM 1622 C CA . THR A 1 206 ? -12.034 -4.486 11.261 1.00 94.69 206 THR A CA 1
ATOM 1623 C C . THR A 1 206 ? -12.192 -5.384 12.483 1.00 94.69 206 THR A C 1
ATOM 1625 O O . THR A 1 206 ? -11.326 -6.209 12.746 1.00 94.69 206 THR A O 1
ATOM 1628 N N . LEU A 1 207 ? -13.296 -5.267 13.226 1.00 91.88 207 LEU A N 1
ATOM 1629 C CA . LEU A 1 207 ? -13.525 -6.084 14.423 1.00 91.88 207 LEU A CA 1
ATOM 1630 C C . LEU A 1 207 ? -13.655 -7.575 14.092 1.00 91.88 207 LEU A C 1
ATOM 1632 O O . LEU A 1 207 ? -13.205 -8.407 14.872 1.00 91.88 207 LEU A O 1
ATOM 1636 N N . THR A 1 208 ? -14.224 -7.911 12.932 1.00 92.00 208 THR A N 1
ATOM 1637 C CA . THR A 1 208 ? -14.281 -9.294 12.439 1.00 92.00 208 THR A CA 1
ATOM 1638 C C . THR A 1 208 ? -12.882 -9.830 12.142 1.00 92.00 208 THR A C 1
ATOM 1640 O O . THR A 1 208 ? -12.566 -10.946 12.542 1.00 92.00 208 THR A O 1
ATOM 1643 N N . ALA A 1 209 ? -12.031 -9.036 11.487 1.00 92.50 209 ALA A N 1
ATOM 1644 C CA . ALA A 1 209 ? -10.657 -9.427 11.184 1.00 92.50 209 ALA A CA 1
ATOM 1645 C C . ALA A 1 209 ? -9.773 -9.544 12.436 1.00 92.50 209 ALA A C 1
ATOM 1647 O O . ALA A 1 209 ? -8.899 -10.400 12.484 1.00 92.50 209 ALA A O 1
ATOM 1648 N N . LEU A 1 210 ? -10.023 -8.723 13.461 1.00 91.75 210 LEU A N 1
ATOM 1649 C CA . LEU A 1 210 ? -9.301 -8.764 14.738 1.00 91.75 210 LEU A CA 1
ATOM 1650 C C . LEU A 1 210 ? -9.821 -9.819 15.717 1.00 91.75 210 LEU A C 1
ATOM 1652 O O . LEU A 1 210 ? -9.137 -10.119 16.690 1.00 91.75 210 LEU A O 1
ATOM 1656 N N . ALA A 1 211 ? -11.008 -10.383 15.484 1.00 91.19 211 ALA A N 1
ATOM 1657 C CA . ALA A 1 211 ? -11.609 -11.386 16.359 1.00 91.19 211 ALA A CA 1
ATOM 1658 C C . ALA A 1 211 ? -10.650 -12.525 16.775 1.00 91.19 211 ALA A C 1
ATOM 1660 O O . ALA A 1 211 ? -10.575 -12.790 17.975 1.00 91.19 211 ALA A O 1
ATOM 1661 N N . PRO A 1 212 ? -9.901 -13.175 15.856 1.00 90.12 212 PRO A N 1
ATOM 1662 C CA . PRO A 1 212 ? -8.935 -14.206 16.243 1.00 90.12 212 PRO A CA 1
ATOM 1663 C C . PRO A 1 212 ? -7.726 -13.659 17.021 1.00 90.12 212 PRO A C 1
ATOM 1665 O O . PRO A 1 212 ? -7.176 -14.373 17.849 1.00 90.12 212 PRO A O 1
ATOM 1668 N N . GLU A 1 213 ? -7.336 -12.404 16.799 1.00 90.12 213 GLU A N 1
ATOM 1669 C CA . GLU A 1 213 ? -6.153 -11.780 17.412 1.00 90.12 213 GLU A CA 1
ATOM 1670 C C . GLU A 1 213 ? -6.416 -11.296 18.850 1.00 90.12 213 GLU A C 1
ATOM 1672 O O . GLU A 1 213 ? -5.492 -11.133 19.647 1.00 90.12 213 GLU A O 1
ATOM 1677 N N . PHE A 1 214 ? -7.681 -11.067 19.228 1.00 89.12 214 PHE A N 1
ATOM 1678 C CA . PHE A 1 214 ? -8.025 -10.530 20.551 1.00 89.12 214 PHE A CA 1
ATOM 1679 C C . PHE A 1 214 ? -7.622 -11.428 21.726 1.00 89.12 214 PHE A C 1
ATOM 1681 O O . PHE A 1 214 ? -7.517 -10.922 22.850 1.00 89.12 214 PHE A O 1
ATOM 1688 N N . GLU A 1 215 ? -7.425 -12.729 21.497 1.00 88.00 215 GLU A N 1
ATOM 1689 C CA . GLU A 1 215 ? -6.925 -13.657 22.519 1.00 88.00 215 GLU A CA 1
ATOM 1690 C C . GLU A 1 215 ? -5.474 -13.348 22.915 1.00 88.00 215 GLU A C 1
ATOM 1692 O O . GLU A 1 215 ? -5.123 -13.482 24.089 1.00 88.00 215 GLU A O 1
ATOM 1697 N N . ASP A 1 216 ? -4.670 -12.861 21.967 1.00 90.38 216 ASP A N 1
ATOM 1698 C CA . ASP A 1 216 ? -3.250 -12.557 22.155 1.00 90.38 216 ASP A CA 1
ATOM 1699 C C . ASP A 1 216 ? -2.993 -11.089 22.543 1.00 90.38 216 ASP A C 1
ATOM 1701 O O . ASP A 1 216 ? -1.888 -10.728 22.955 1.00 90.38 216 ASP A O 1
ATOM 1705 N N . PHE A 1 217 ? -4.013 -10.228 22.464 1.00 91.62 217 PHE A N 1
ATOM 1706 C CA . PHE A 1 217 ? -3.877 -8.800 22.751 1.00 91.62 217 PHE A CA 1
ATOM 1707 C C . PHE A 1 217 ? -3.535 -8.497 24.217 1.00 91.62 217 PHE A C 1
ATOM 1709 O O . PHE A 1 217 ? -4.279 -8.804 25.159 1.00 91.62 217 PHE A O 1
ATOM 1716 N N . GLY A 1 218 ? -2.461 -7.731 24.405 1.00 90.00 218 GLY A N 1
ATOM 1717 C CA . GLY A 1 218 ? -2.132 -7.065 25.655 1.00 90.00 218 GLY A CA 1
ATOM 1718 C C . GLY A 1 218 ? -2.832 -5.705 25.813 1.00 90.00 218 GLY A C 1
ATOM 1719 O O . GLY A 1 218 ? -3.496 -5.206 24.903 1.00 90.00 218 GLY A O 1
ATOM 1720 N N . PRO A 1 219 ? -2.687 -5.047 26.980 1.00 86.94 219 PRO A N 1
ATOM 1721 C CA . PRO A 1 219 ? -3.292 -3.736 27.226 1.00 86.94 219 PRO A CA 1
ATOM 1722 C C . PRO A 1 219 ? -2.893 -2.648 26.219 1.00 86.94 219 PRO A C 1
ATOM 1724 O O . PRO A 1 219 ? -3.723 -1.812 25.867 1.00 86.94 219 PRO A O 1
ATOM 1727 N N . GLU A 1 220 ? -1.645 -2.660 25.744 1.00 91.81 220 GLU A N 1
ATOM 1728 C CA . GLU A 1 220 ? -1.162 -1.679 24.764 1.00 91.81 220 GLU A CA 1
ATOM 1729 C C . GLU A 1 220 ? -1.758 -1.906 23.368 1.00 91.81 220 GLU A C 1
ATOM 1731 O O . GLU A 1 220 ? -2.014 -0.931 22.665 1.00 91.81 220 GLU A O 1
ATOM 1736 N N . ASP A 1 221 ? -2.075 -3.149 22.992 1.00 93.50 221 ASP A N 1
ATOM 1737 C CA . ASP A 1 221 ? -2.732 -3.455 21.716 1.00 93.50 221 ASP A CA 1
ATOM 1738 C C . ASP A 1 221 ? -4.168 -2.931 21.716 1.00 93.50 221 ASP A C 1
ATOM 1740 O O . ASP A 1 221 ? -4.570 -2.189 20.817 1.00 93.50 221 ASP A O 1
ATOM 1744 N N . TYR A 1 222 ? -4.924 -3.209 22.785 1.00 88.19 222 TYR A N 1
ATOM 1745 C CA . TYR A 1 222 ? -6.259 -2.632 22.973 1.00 88.19 222 TYR A CA 1
ATOM 1746 C C . TYR A 1 222 ? -6.217 -1.102 22.961 1.00 88.19 222 TYR A C 1
ATOM 1748 O O . TYR A 1 222 ? -7.058 -0.458 22.332 1.00 88.19 222 TYR A O 1
ATOM 1756 N N . LYS A 1 223 ? -5.220 -0.502 23.615 1.00 89.31 223 LYS A N 1
ATOM 1757 C CA . LYS A 1 223 ? -5.030 0.948 23.598 1.00 89.31 223 LYS A CA 1
ATOM 1758 C C . LYS A 1 223 ? -4.776 1.460 22.182 1.00 89.31 223 LYS A C 1
ATOM 1760 O O . LYS A 1 223 ? -5.429 2.408 21.757 1.00 89.31 223 LYS A O 1
ATOM 1765 N N . LEU A 1 224 ? -3.862 0.843 21.439 1.00 93.31 224 LEU A N 1
ATOM 1766 C CA . LEU A 1 224 ? -3.533 1.238 20.073 1.00 93.31 224 LEU A CA 1
ATOM 1767 C C . LEU A 1 224 ? -4.769 1.162 19.166 1.00 93.31 224 LEU A C 1
ATOM 1769 O O . LEU A 1 224 ? -5.131 2.146 18.516 1.00 93.31 224 LEU A O 1
ATOM 1773 N N . TRP A 1 225 ? -5.474 0.035 19.183 1.00 92.75 225 TRP A N 1
ATOM 1774 C CA . TRP A 1 225 ? -6.633 -0.181 18.327 1.00 92.75 225 TRP A CA 1
ATOM 1775 C C . TRP A 1 225 ? -7.799 0.746 18.664 1.00 92.75 225 TRP A C 1
ATOM 1777 O O . TRP A 1 225 ? -8.284 1.471 17.795 1.00 92.75 225 TRP A O 1
ATOM 1787 N N . PHE A 1 226 ? -8.228 0.786 19.924 1.00 88.00 226 PHE A N 1
ATOM 1788 C CA . PHE A 1 226 ? -9.431 1.525 20.311 1.00 88.00 226 PHE A CA 1
ATOM 1789 C C . PHE A 1 226 ? -9.178 3.017 20.538 1.00 88.00 226 PHE A C 1
ATOM 1791 O O . PHE A 1 226 ? -10.089 3.823 20.332 1.00 88.00 226 PHE A O 1
ATOM 1798 N N . GLN A 1 227 ? -7.960 3.410 20.931 1.00 85.88 227 GLN A N 1
ATOM 1799 C CA . GLN A 1 227 ? -7.650 4.813 21.218 1.00 85.88 227 GLN A CA 1
ATOM 1800 C C . GLN A 1 227 ? -6.894 5.546 20.109 1.00 85.88 227 GLN A C 1
ATOM 1802 O O . GLN A 1 227 ? -6.858 6.7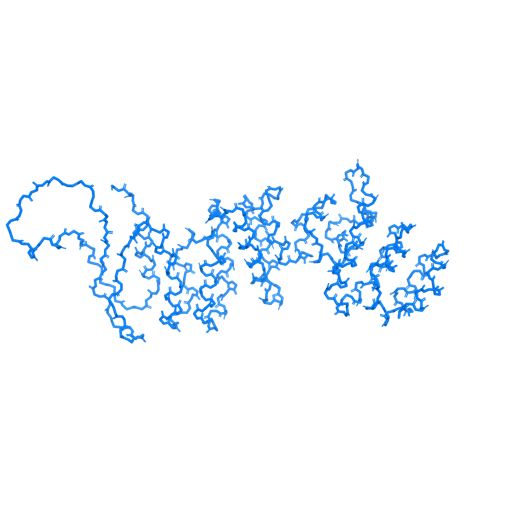77 20.132 1.00 85.88 227 GLN A O 1
ATOM 1807 N N . VAL A 1 228 ? -6.292 4.840 19.147 1.00 90.62 228 VAL A N 1
ATOM 1808 C CA . VAL A 1 228 ? -5.530 5.474 18.057 1.00 90.62 228 VAL A CA 1
ATOM 1809 C C . VAL A 1 228 ? -6.132 5.147 16.696 1.00 90.62 228 VAL A C 1
ATOM 1811 O O . VAL A 1 228 ? -6.438 6.066 15.939 1.00 90.62 228 VAL A O 1
ATOM 1814 N N . TYR A 1 229 ? -6.330 3.868 16.383 1.00 94.94 229 TYR A N 1
ATOM 1815 C CA . TYR A 1 229 ? -6.715 3.435 15.036 1.00 94.94 229 TYR A CA 1
ATOM 1816 C C . TYR A 1 229 ? -8.205 3.613 14.736 1.00 94.94 229 TYR A C 1
ATOM 1818 O O . TYR A 1 229 ? -8.561 4.171 13.698 1.00 94.94 229 TYR A O 1
ATOM 1826 N N . LEU A 1 230 ? -9.084 3.219 15.658 1.00 91.94 230 LEU A N 1
ATOM 1827 C CA . LEU A 1 230 ? -10.533 3.204 15.432 1.00 91.94 230 LEU A CA 1
ATOM 1828 C C . LEU A 1 230 ? -11.240 4.524 15.770 1.00 91.94 230 LEU A C 1
ATOM 1830 O O . LEU A 1 230 ? -12.452 4.630 15.598 1.00 91.94 230 LEU A O 1
ATOM 1834 N N . VAL A 1 231 ? -10.514 5.560 16.207 1.00 88.25 231 VAL A N 1
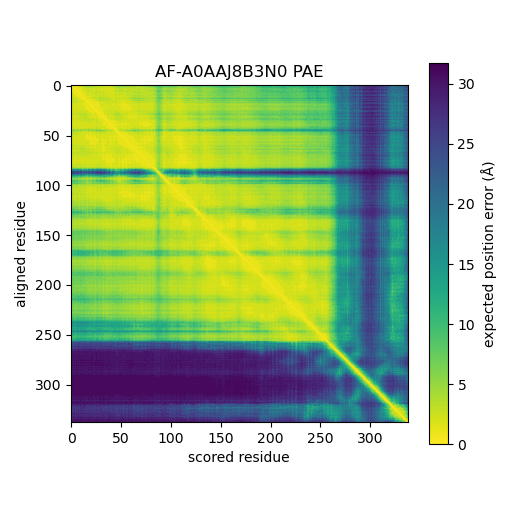ATOM 1835 C CA . VAL A 1 231 ? -11.073 6.818 16.754 1.00 88.25 231 VAL A CA 1
ATOM 1836 C C . VAL A 1 231 ? -12.135 7.470 15.866 1.00 88.25 231 VAL A C 1
ATOM 1838 O O . VAL A 1 231 ? -13.101 8.035 16.395 1.00 88.25 231 VAL A O 1
ATOM 1841 N N . THR A 1 232 ? -11.959 7.417 14.543 1.00 91.44 232 THR A N 1
ATOM 1842 C CA . THR A 1 232 ? -12.872 8.033 13.567 1.00 91.44 232 THR A CA 1
ATOM 1843 C C . THR A 1 232 ? -14.137 7.211 13.324 1.00 91.44 232 THR A C 1
ATOM 1845 O O . THR A 1 232 ? -15.127 7.751 12.831 1.00 91.44 232 THR A O 1
ATOM 1848 N N . VAL A 1 233 ? -14.144 5.937 13.723 1.00 91.56 233 VAL A N 1
ATOM 1849 C CA . VAL A 1 233 ? -15.274 5.018 13.545 1.00 91.56 233 VAL A CA 1
ATOM 1850 C C . VAL A 1 233 ? -15.956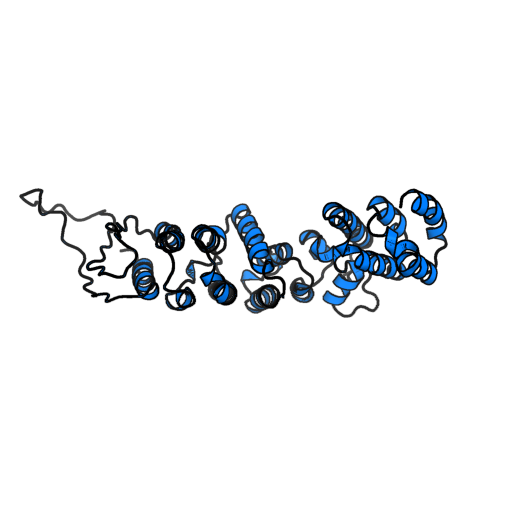 4.603 14.851 1.00 91.56 233 VAL A C 1
ATOM 1852 O O . VAL A 1 233 ? -17.006 3.971 14.824 1.00 91.56 233 VAL A O 1
ATOM 1855 N N . MET A 1 234 ? -15.441 5.053 16.002 1.00 84.69 234 MET A N 1
ATOM 1856 C CA . MET A 1 234 ? -15.988 4.738 17.332 1.00 84.69 234 MET A CA 1
ATOM 1857 C C . MET A 1 234 ? -17.471 5.084 17.515 1.00 84.69 234 MET A C 1
ATOM 1859 O O . MET A 1 234 ? -18.137 4.454 18.328 1.00 84.69 234 MET A O 1
ATOM 1863 N N . ALA A 1 235 ? -18.009 6.073 16.792 1.00 82.94 235 ALA A N 1
ATOM 1864 C CA . ALA A 1 235 ? -19.421 6.458 16.907 1.00 82.94 235 ALA A CA 1
ATOM 1865 C C . ALA A 1 235 ? -20.397 5.358 16.441 1.00 82.94 235 ALA A C 1
ATOM 1867 O O . ALA A 1 235 ? -21.578 5.415 16.769 1.00 82.94 235 ALA A O 1
ATOM 1868 N N . SER A 1 236 ? -19.898 4.368 15.699 1.00 85.06 236 SER A N 1
ATOM 1869 C CA . SER A 1 236 ? -20.646 3.194 15.244 1.00 85.06 236 SER A CA 1
ATOM 1870 C C . SER A 1 236 ? -20.584 2.009 16.207 1.00 85.06 236 SER A C 1
ATOM 1872 O O . SER A 1 236 ? -21.246 0.999 15.977 1.00 85.06 236 SER A O 1
ATOM 1874 N N . LEU A 1 237 ? -19.803 2.100 17.291 1.00 82.06 237 LEU A N 1
ATOM 1875 C CA . LEU A 1 237 ? -19.754 1.033 18.282 1.00 82.06 237 LEU A CA 1
ATOM 1876 C C . LEU A 1 237 ? -21.107 0.881 18.957 1.00 82.06 237 LEU A C 1
ATOM 1878 O O . LEU A 1 237 ? -21.586 1.788 19.636 1.00 82.06 237 LEU A O 1
ATOM 1882 N N . HIS A 1 238 ? -21.665 -0.314 18.829 1.00 72.94 238 HIS A N 1
ATOM 1883 C CA . HIS A 1 238 ? -22.810 -0.743 19.600 1.00 72.94 238 HIS A CA 1
ATOM 1884 C C . HIS A 1 238 ? -22.453 -2.012 20.390 1.00 72.94 238 HIS A C 1
ATOM 1886 O O . HIS A 1 238 ? -21.464 -2.688 20.103 1.00 72.94 238 HIS A O 1
ATOM 1892 N N . PRO A 1 239 ? -23.250 -2.378 21.399 1.00 69.25 239 PRO A N 1
ATOM 1893 C CA . PRO A 1 239 ? -22.940 -3.487 22.308 1.00 69.25 239 PRO A CA 1
ATOM 1894 C C . PRO A 1 239 ? -22.771 -4.832 21.592 1.00 69.25 239 PRO A C 1
ATOM 1896 O O . PRO A 1 239 ? -21.901 -5.624 21.941 1.00 69.25 239 PRO A O 1
ATOM 1899 N N . GLY A 1 240 ? -23.526 -5.043 20.510 1.00 71.69 240 GLY A N 1
ATOM 1900 C CA . GLY A 1 240 ? -23.343 -6.182 19.606 1.00 71.69 240 GLY A CA 1
ATOM 1901 C C . GLY A 1 240 ? -21.974 -6.230 18.911 1.00 71.69 240 GLY A C 1
ATOM 1902 O O . GLY A 1 240 ? -21.440 -7.320 18.743 1.00 71.69 240 GLY A O 1
ATOM 1903 N N . SER A 1 241 ? -21.366 -5.087 18.569 1.00 75.06 241 SER A N 1
ATOM 1904 C CA . SER A 1 241 ? -20.031 -5.036 17.947 1.00 75.06 241 SER A CA 1
ATOM 1905 C C . SER A 1 241 ? -18.940 -5.566 18.879 1.00 75.06 241 SER A C 1
ATOM 1907 O O . SER A 1 241 ? -17.927 -6.068 18.416 1.00 75.06 241 SER A O 1
ATOM 1909 N N . LEU A 1 242 ? -19.140 -5.474 20.196 1.00 75.44 242 LEU A N 1
ATOM 1910 C CA . LEU A 1 242 ? -18.163 -5.902 21.202 1.00 75.44 242 LEU A CA 1
ATOM 1911 C C . LEU A 1 242 ? -18.283 -7.381 21.567 1.00 75.44 242 LEU A C 1
ATOM 1913 O O . LEU A 1 242 ? -17.467 -7.893 22.327 1.00 75.44 242 LEU A O 1
ATOM 1917 N N . ALA A 1 243 ? -19.281 -8.083 21.025 1.00 79.06 243 ALA A N 1
ATOM 1918 C CA . ALA A 1 243 ? -19.494 -9.498 21.304 1.00 79.06 243 ALA A CA 1
ATOM 1919 C C . ALA A 1 243 ? -18.340 -10.394 20.823 1.00 79.06 243 ALA A C 1
ATOM 1921 O O . ALA A 1 243 ? -18.209 -11.506 21.331 1.00 79.06 243 ALA A O 1
ATOM 1922 N N . VAL A 1 244 ? -17.535 -9.914 19.867 1.00 82.50 244 VAL A N 1
ATOM 1923 C CA . VAL A 1 244 ? -16.347 -10.610 19.344 1.00 82.50 244 VAL A CA 1
ATOM 1924 C C . VAL A 1 244 ? -15.140 -10.528 20.281 1.00 82.50 244 VAL A C 1
ATOM 1926 O O . VAL A 1 244 ? -14.197 -11.291 20.114 1.00 82.50 244 VAL A O 1
ATOM 1929 N N . ILE A 1 245 ? -15.155 -9.624 21.266 1.00 80.25 245 ILE A N 1
ATOM 1930 C CA . ILE A 1 245 ? -14.053 -9.467 22.217 1.00 80.25 245 ILE A CA 1
ATOM 1931 C C . ILE A 1 245 ? -14.194 -10.533 23.316 1.00 80.25 245 ILE A C 1
ATOM 1933 O O . ILE A 1 245 ? -15.275 -10.652 23.909 1.00 80.25 245 ILE A O 1
ATOM 1937 N N . PRO A 1 246 ? -13.128 -11.291 23.639 1.00 78.94 246 PRO A N 1
ATOM 1938 C CA . PRO A 1 246 ? -13.152 -12.266 24.718 1.00 78.94 246 PRO A CA 1
ATOM 1939 C C . PRO A 1 246 ? -13.558 -11.636 26.054 1.00 78.94 246 PRO A C 1
ATOM 1941 O O . PRO A 1 246 ? -13.115 -10.552 26.431 1.00 78.94 246 PRO A O 1
ATOM 1944 N N . SER A 1 247 ? -14.369 -12.351 26.832 1.00 74.38 247 SER A N 1
ATOM 1945 C CA . SER A 1 247 ? -14.769 -11.907 28.174 1.00 74.38 247 SER A CA 1
ATOM 1946 C C . SER A 1 247 ? -13.645 -12.030 29.212 1.00 74.38 247 SER A C 1
ATOM 1948 O O . SER A 1 247 ? -13.726 -11.429 30.283 1.00 74.38 247 SER A O 1
ATOM 1950 N N . ASN A 1 248 ? -12.593 -12.795 28.905 1.00 77.25 248 ASN A N 1
ATOM 1951 C CA . ASN A 1 248 ? -11.475 -13.103 29.796 1.00 77.25 248 ASN A CA 1
ATOM 1952 C C . ASN A 1 248 ? -10.229 -12.249 29.500 1.00 77.25 248 ASN A C 1
ATOM 1954 O O . ASN A 1 248 ? -9.139 -12.774 29.293 1.00 77.25 248 ASN A O 1
ATOM 1958 N N . ILE A 1 249 ? -10.392 -10.927 29.465 1.00 79.00 249 ILE A N 1
ATOM 1959 C CA . ILE A 1 249 ? -9.281 -9.979 29.299 1.00 79.00 249 ILE A CA 1
ATOM 1960 C C . ILE A 1 249 ? -8.854 -9.381 30.643 1.00 79.00 249 ILE A C 1
ATOM 1962 O O . ILE A 1 249 ? -9.606 -9.374 31.621 1.00 79.00 249 ILE A O 1
ATOM 1966 N N . SER A 1 250 ? -7.636 -8.841 30.705 1.00 79.81 250 SER A N 1
ATOM 1967 C CA . SER A 1 250 ? -7.144 -8.210 31.931 1.00 79.81 250 SER A CA 1
ATOM 1968 C C . SER A 1 250 ? -7.888 -6.904 32.247 1.00 79.81 250 SER A C 1
ATOM 1970 O O . SER A 1 250 ? -8.346 -6.190 31.355 1.00 79.81 250 SER A O 1
ATOM 1972 N N . CYS A 1 251 ? -7.938 -6.532 33.528 1.00 75.56 251 CYS A N 1
ATOM 1973 C CA . CYS A 1 251 ? -8.496 -5.251 33.974 1.00 75.56 251 CYS A CA 1
ATOM 1974 C C . CYS A 1 251 ? -7.801 -4.038 33.301 1.00 75.56 251 CYS A C 1
ATOM 1976 O O . CYS A 1 251 ? -8.443 -3.014 33.075 1.00 75.56 251 CYS A O 1
ATOM 1978 N N . ALA A 1 252 ? -6.511 -4.155 32.952 1.00 77.25 252 ALA A N 1
ATOM 1979 C CA . ALA A 1 252 ? -5.773 -3.121 32.223 1.00 77.25 252 ALA A CA 1
ATOM 1980 C C . ALA A 1 252 ? -6.183 -3.053 30.743 1.00 77.25 252 ALA A C 1
ATOM 1982 O O . ALA A 1 252 ? -6.410 -1.961 30.229 1.00 77.25 252 ALA A O 1
ATOM 1983 N N . SER A 1 253 ? -6.363 -4.204 30.086 1.00 80.69 253 SER A N 1
ATOM 1984 C CA . SER A 1 253 ? -6.902 -4.283 28.720 1.00 80.69 253 SER A CA 1
ATOM 1985 C C . SER A 1 253 ? -8.316 -3.708 28.645 1.00 80.69 253 SER A C 1
ATOM 1987 O O . SER A 1 253 ? -8.635 -2.952 27.733 1.00 80.69 253 SER A O 1
ATOM 1989 N N . TYR A 1 254 ? -9.145 -3.993 29.655 1.00 74.56 254 TYR A N 1
ATOM 1990 C CA . TYR A 1 254 ? -10.458 -3.374 29.782 1.00 74.56 254 TYR A CA 1
ATOM 1991 C C . TYR A 1 254 ? -10.324 -1.851 29.880 1.00 74.56 254 TYR A C 1
ATOM 1993 O O . TYR A 1 254 ? -10.859 -1.149 29.034 1.00 74.56 254 TYR A O 1
ATOM 2001 N N . ALA A 1 255 ? -9.558 -1.319 30.838 1.00 73.69 255 ALA A N 1
ATOM 2002 C CA . ALA A 1 255 ? -9.385 0.130 30.995 1.00 73.69 255 ALA A CA 1
ATOM 2003 C C . ALA A 1 255 ? -8.914 0.826 29.700 1.00 73.69 255 ALA A C 1
ATOM 2005 O O . ALA A 1 255 ? -9.453 1.874 29.338 1.00 73.69 255 ALA A O 1
ATOM 2006 N N . ALA A 1 256 ? -7.993 0.199 28.962 1.00 78.81 256 ALA A N 1
ATOM 2007 C CA . ALA A 1 256 ? -7.486 0.697 27.687 1.00 78.81 256 ALA A CA 1
ATOM 2008 C C . ALA A 1 256 ? -8.580 0.891 26.619 1.00 78.81 256 ALA A C 1
ATOM 2010 O O . ALA A 1 256 ? -8.494 1.825 25.826 1.00 78.81 256 ALA A O 1
ATOM 2011 N N . MET A 1 257 ? -9.648 0.091 26.612 1.00 74.62 257 MET A N 1
ATOM 2012 C CA . MET A 1 257 ? -10.760 0.297 25.674 1.00 74.62 257 MET A CA 1
ATOM 2013 C C . MET A 1 257 ? -11.665 1.481 26.057 1.00 74.62 257 MET A C 1
ATOM 2015 O O . MET A 1 257 ? -12.231 2.137 25.183 1.00 74.62 257 MET A O 1
ATOM 2019 N N . TYR A 1 258 ? -11.816 1.782 27.352 1.00 63.81 258 TYR A N 1
ATOM 2020 C CA . TYR A 1 258 ? -12.839 2.718 27.840 1.00 63.81 258 TYR A CA 1
ATOM 2021 C C . TYR A 1 258 ? -12.385 4.176 27.973 1.00 63.81 258 TYR A C 1
ATOM 2023 O O . TYR A 1 258 ? -13.239 5.062 27.901 1.00 63.81 258 TYR A O 1
ATOM 2031 N N . GLU A 1 259 ? -11.092 4.466 28.152 1.00 60.41 259 GLU A N 1
ATOM 2032 C CA . GLU A 1 259 ? -10.632 5.840 28.447 1.00 60.41 259 GLU A CA 1
ATOM 2033 C C . GLU A 1 259 ? -11.069 6.889 27.399 1.00 60.41 259 GLU A C 1
ATOM 2035 O O . GLU A 1 259 ? -11.377 8.022 27.770 1.00 60.41 259 GLU A O 1
ATOM 2040 N N . ILE A 1 260 ? -11.212 6.529 26.115 1.00 50.88 260 ILE A N 1
ATOM 2041 C CA . ILE A 1 260 ? -11.720 7.449 25.075 1.00 50.88 260 ILE A CA 1
ATOM 2042 C C . ILE A 1 260 ? -13.250 7.466 24.946 1.00 50.88 260 ILE A C 1
ATOM 2044 O O . ILE A 1 260 ? -13.813 8.530 24.663 1.00 50.88 260 ILE A O 1
ATOM 2048 N N . ILE A 1 261 ? -13.939 6.343 25.188 1.00 51.84 261 ILE A N 1
ATOM 2049 C CA . ILE A 1 261 ? -15.414 6.281 25.145 1.00 51.84 261 ILE A CA 1
ATOM 2050 C C . ILE A 1 261 ? -16.003 7.294 26.143 1.00 51.84 261 ILE A C 1
ATOM 2052 O O . ILE A 1 261 ? -16.947 8.017 25.820 1.00 51.84 261 ILE A O 1
ATOM 2056 N N . PHE A 1 262 ? -15.379 7.433 27.317 1.00 43.62 262 PHE A N 1
ATOM 2057 C CA . PHE A 1 262 ? -15.792 8.398 28.335 1.00 43.62 262 PHE A CA 1
ATOM 2058 C C . PHE A 1 262 ? -15.432 9.852 28.011 1.00 43.62 262 PHE A C 1
ATOM 2060 O O . PHE A 1 262 ? -16.232 10.728 28.320 1.00 43.62 262 PHE A O 1
ATOM 2067 N N . LEU A 1 263 ? -14.293 10.137 27.365 1.00 40.06 263 LEU A N 1
ATOM 2068 C CA . LEU A 1 263 ? -13.878 11.514 27.045 1.00 40.06 263 LEU A CA 1
ATOM 2069 C C . LEU A 1 263 ? -14.702 12.160 25.919 1.00 40.06 263 LEU A C 1
ATOM 2071 O O . LEU A 1 263 ? -14.895 13.377 25.928 1.00 40.06 263 LEU A O 1
ATOM 2075 N N . LYS A 1 264 ? -15.190 11.371 24.950 1.00 41.91 264 LYS A N 1
ATOM 2076 C CA . LYS A 1 264 ? -16.043 11.878 23.857 1.00 41.91 264 LYS A CA 1
ATOM 2077 C C . LYS A 1 264 ? -17.517 12.011 24.255 1.00 41.91 264 LYS A C 1
ATOM 2079 O O . LYS A 1 264 ? -18.223 12.856 23.708 1.00 41.91 264 LYS A O 1
ATOM 2084 N N . SER A 1 265 ? -17.982 11.233 25.232 1.00 40.91 265 SER A N 1
ATOM 2085 C CA . SER A 1 265 ? -19.253 11.496 25.907 1.00 40.91 265 SER A CA 1
ATOM 2086 C C . SER A 1 265 ? -19.052 12.679 26.866 1.00 40.91 265 SER A C 1
ATOM 2088 O O . SER A 1 265 ? -18.100 12.694 27.630 1.00 40.91 265 SER A O 1
ATOM 2090 N N . LYS A 1 266 ? -19.917 13.694 26.910 1.00 37.84 266 LYS A N 1
ATOM 2091 C CA . LYS A 1 266 ? -19.813 14.801 27.898 1.00 37.84 266 LYS A CA 1
ATOM 2092 C C . LYS A 1 266 ? -19.993 14.355 29.372 1.00 37.84 266 LYS A C 1
ATOM 2094 O O . LYS A 1 266 ? -20.229 15.192 30.245 1.00 37.84 266 LYS A O 1
ATOM 2099 N N . VAL A 1 267 ? -19.887 13.061 29.672 1.00 37.91 267 VAL A N 1
ATOM 2100 C CA . VAL A 1 267 ? -20.060 12.462 30.994 1.00 37.91 267 VAL A CA 1
ATOM 2101 C C . VAL A 1 267 ? -18.753 12.586 31.768 1.00 37.91 267 VAL A C 1
ATOM 2103 O O . VAL A 1 267 ? -17.850 11.762 31.674 1.00 37.91 267 VAL A O 1
ATOM 2106 N N . ARG A 1 268 ? -18.628 13.674 32.530 1.00 31.08 268 ARG A N 1
ATOM 2107 C CA . ARG A 1 268 ? -17.341 14.075 33.107 1.00 31.08 268 ARG A CA 1
ATOM 2108 C C . ARG A 1 268 ? -16.898 13.284 34.338 1.00 31.08 268 ARG A C 1
ATOM 2110 O O . ARG A 1 268 ? -15.768 13.492 34.752 1.00 31.08 268 ARG A O 1
ATOM 2117 N N . HIS A 1 269 ? -17.731 12.436 34.942 1.00 33.03 269 HIS A N 1
ATOM 2118 C CA . HIS A 1 269 ? -17.374 11.672 36.146 1.00 33.03 269 HIS A CA 1
ATOM 2119 C C . HIS A 1 269 ? -18.081 10.307 36.166 1.00 33.03 269 HIS A C 1
ATOM 2121 O O . HIS A 1 269 ? -19.217 10.198 36.625 1.00 33.03 269 HIS A O 1
ATOM 2127 N N . PHE A 1 270 ? -17.387 9.258 35.721 1.00 33.19 270 PHE A N 1
ATOM 2128 C CA . PHE A 1 270 ? -17.650 7.885 36.158 1.00 33.19 270 PHE A CA 1
ATOM 2129 C C . PHE A 1 270 ? -16.564 7.505 37.167 1.00 33.19 270 PHE A C 1
ATOM 2131 O O . PHE A 1 270 ? -15.420 7.248 36.804 1.00 33.19 270 PHE A O 1
ATOM 2138 N N . GLY A 1 271 ? -16.903 7.515 38.455 1.00 30.69 271 GLY A N 1
ATOM 2139 C CA . GLY A 1 271 ? -16.027 6.971 39.488 1.00 30.69 271 GLY A CA 1
ATOM 2140 C C . GLY A 1 271 ? -16.158 5.452 39.517 1.00 30.69 271 GLY A C 1
ATOM 2141 O O . GLY A 1 271 ? -17.145 4.939 40.038 1.00 30.69 271 GLY A O 1
ATOM 2142 N N . PHE A 1 272 ? -15.179 4.719 38.984 1.00 32.25 272 PHE A N 1
ATOM 2143 C CA . PHE A 1 272 ? -15.037 3.300 39.309 1.00 32.25 272 PHE A CA 1
ATOM 2144 C C . PHE A 1 272 ? -14.547 3.192 40.760 1.00 32.25 272 PHE A C 1
ATOM 2146 O O . PHE A 1 272 ? -13.382 3.453 41.056 1.00 32.25 272 PHE A O 1
ATOM 2153 N N . CYS A 1 273 ? -15.431 2.819 41.690 1.00 26.06 273 CYS A N 1
ATOM 2154 C CA . CYS A 1 273 ? -15.002 2.358 43.009 1.00 26.06 273 CYS A CA 1
ATOM 2155 C C . CYS A 1 273 ? -14.176 1.075 42.829 1.00 26.06 273 CYS A C 1
ATOM 2157 O O . CYS A 1 273 ? -14.713 0.055 42.411 1.00 26.06 273 CYS A O 1
ATOM 2159 N N . THR A 1 274 ? -12.874 1.166 43.114 1.00 25.77 274 THR A N 1
ATOM 2160 C CA . THR A 1 274 ? -11.907 0.083 43.384 1.00 25.77 274 THR A CA 1
ATOM 2161 C C . THR A 1 274 ? -12.373 -1.341 43.044 1.00 25.77 274 THR A C 1
ATOM 2163 O O . THR A 1 274 ? -12.990 -2.018 43.867 1.00 25.77 274 THR A O 1
ATOM 2166 N N . MET A 1 275 ? -12.001 -1.830 41.859 1.00 30.56 275 MET A N 1
ATOM 2167 C CA . MET A 1 275 ? -12.112 -3.246 41.497 1.00 30.56 275 MET A CA 1
ATOM 2168 C C . MET A 1 275 ? -10.975 -4.044 42.147 1.00 30.56 275 MET A C 1
ATOM 2170 O O . MET A 1 275 ? -9.917 -4.262 41.557 1.00 30.56 275 MET A O 1
ATOM 2174 N N . SER A 1 276 ? -11.169 -4.479 43.392 1.00 28.09 276 SER A N 1
ATOM 2175 C CA . SER A 1 276 ? -10.287 -5.473 44.000 1.00 28.09 276 SER A CA 1
ATOM 2176 C C . SER A 1 276 ? -10.607 -6.854 43.422 1.00 28.09 276 SER A C 1
ATOM 2178 O O . SER A 1 276 ? -11.644 -7.428 43.745 1.00 28.09 276 SER A O 1
ATOM 2180 N N . LYS A 1 277 ? -9.669 -7.381 42.627 1.00 27.28 277 LYS A N 1
ATOM 2181 C CA . LYS A 1 277 ? -9.673 -8.692 41.954 1.00 27.28 277 LYS A CA 1
ATOM 2182 C C . LYS A 1 277 ? -10.638 -8.773 40.765 1.00 27.28 277 LYS A C 1
ATOM 2184 O O . LYS A 1 277 ? -11.851 -8.809 40.923 1.00 27.28 277 LYS A O 1
ATOM 2189 N N . CYS A 1 278 ? -10.043 -8.862 39.574 1.00 32.31 278 CYS A N 1
ATOM 2190 C CA . CYS A 1 278 ? -10.653 -9.296 38.315 1.00 32.31 278 CYS A CA 1
ATOM 2191 C C . CYS A 1 278 ? -11.252 -10.714 38.500 1.00 32.31 278 CYS A C 1
ATOM 2193 O O . CYS A 1 278 ? -10.636 -11.732 38.207 1.00 32.31 278 CYS A O 1
ATOM 2195 N N . GLY A 1 279 ? -12.438 -10.757 39.102 1.00 25.97 279 GLY A N 1
ATOM 2196 C CA . GLY A 1 279 ? -13.243 -11.926 39.416 1.00 25.97 279 GLY A CA 1
ATOM 2197 C C . GLY A 1 279 ? -14.628 -11.411 39.780 1.00 25.97 279 GLY A C 1
ATOM 2198 O O . GLY A 1 279 ? -14.825 -10.889 40.873 1.00 25.97 279 GLY A O 1
ATOM 2199 N N . PHE A 1 280 ? -15.552 -11.490 38.821 1.00 34.34 280 PHE A N 1
ATOM 2200 C CA . PHE A 1 280 ? -16.917 -10.963 38.876 1.00 34.34 280 PHE A CA 1
ATOM 2201 C C . PHE A 1 280 ? -17.586 -11.109 40.255 1.00 34.34 280 PHE A C 1
ATOM 2203 O O . PHE A 1 280 ? -18.201 -12.132 40.561 1.00 34.34 280 PHE A O 1
ATOM 2210 N N . ARG A 1 281 ? -17.552 -10.053 41.074 1.00 25.19 281 ARG A N 1
ATOM 2211 C CA . ARG A 1 281 ? -18.476 -9.877 42.198 1.00 25.19 281 ARG A CA 1
ATOM 2212 C C . ARG A 1 281 ? -19.049 -8.464 42.179 1.00 25.19 281 ARG A C 1
ATOM 2214 O O . ARG A 1 281 ? -18.389 -7.516 42.569 1.00 25.19 281 ARG A O 1
ATOM 2221 N N . GLN A 1 282 ? -20.302 -8.415 41.720 1.00 27.14 282 GLN A N 1
ATOM 2222 C CA . GLN A 1 282 ? -21.337 -7.396 41.930 1.00 27.14 282 GLN A CA 1
ATOM 2223 C C . GLN A 1 282 ? -20.928 -5.927 41.756 1.00 27.14 282 GLN A C 1
ATOM 2225 O O . GLN A 1 282 ? -20.365 -5.309 42.652 1.00 27.14 282 GLN A O 1
ATOM 2230 N N . VAL A 1 283 ? -21.392 -5.317 40.663 1.00 32.34 283 VAL A N 1
ATOM 2231 C CA . VAL A 1 283 ? -21.586 -3.864 40.621 1.00 32.34 283 VAL A CA 1
ATOM 2232 C C . VAL A 1 283 ? -23.015 -3.566 41.032 1.00 32.34 283 VAL A C 1
ATOM 2234 O O . VAL A 1 283 ? -23.969 -3.856 40.315 1.00 32.34 283 VAL A O 1
ATOM 2237 N N . THR A 1 284 ? -23.169 -3.042 42.244 1.00 24.67 284 THR A N 1
ATOM 2238 C CA . THR A 1 284 ? -24.482 -2.886 42.878 1.00 24.67 284 THR A CA 1
ATOM 2239 C C . THR A 1 284 ? -25.117 -1.514 42.650 1.00 24.67 284 THR A C 1
ATOM 2241 O O . THR A 1 284 ? -26.269 -1.349 43.038 1.00 24.67 284 THR A O 1
ATOM 2244 N N . LYS A 1 285 ? -24.431 -0.542 42.023 1.00 28.98 285 LYS A N 1
ATOM 2245 C CA . LYS A 1 285 ? -24.980 0.785 41.669 1.00 28.98 285 LYS A CA 1
ATOM 2246 C C . LYS A 1 285 ? -24.160 1.462 40.564 1.00 28.98 285 LYS A C 1
ATOM 2248 O O . LYS A 1 285 ? -22.938 1.513 40.660 1.00 28.98 285 LYS A O 1
ATOM 2253 N N . MET A 1 286 ? -24.844 2.024 39.567 1.00 30.45 286 MET A N 1
ATOM 2254 C CA . MET A 1 286 ? -24.274 2.903 38.543 1.00 30.45 286 MET A CA 1
ATOM 2255 C C . MET A 1 286 ? -24.795 4.327 38.781 1.00 30.45 286 MET A C 1
ATOM 2257 O O . MET A 1 286 ? -26.006 4.517 38.854 1.00 30.45 286 MET A O 1
ATOM 2261 N N . CYS A 1 287 ? -23.907 5.311 38.950 1.00 27.64 287 CYS A N 1
ATOM 2262 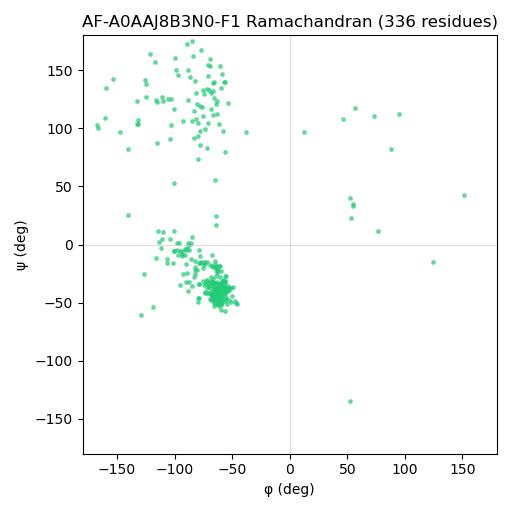C CA . CYS A 1 287 ? -24.281 6.715 39.157 1.00 27.64 287 CYS A CA 1
ATOM 2263 C C . CYS A 1 287 ? -23.790 7.560 37.978 1.00 27.64 287 CYS A C 1
ATOM 2265 O O . CYS A 1 287 ? -22.593 7.589 37.704 1.00 27.64 287 CYS A O 1
ATOM 2267 N N . VAL A 1 288 ? -24.711 8.261 37.315 1.00 30.47 288 VAL A N 1
ATOM 2268 C CA . VAL A 1 288 ? -24.421 9.239 36.256 1.00 30.47 288 VAL A CA 1
ATOM 2269 C C . VAL A 1 288 ? -24.566 10.635 36.857 1.00 30.47 288 VAL A C 1
ATOM 2271 O O . VAL A 1 288 ? -25.612 10.947 37.423 1.00 30.47 288 VAL A O 1
ATOM 2274 N N . PHE A 1 289 ? -23.534 11.474 36.760 1.00 29.41 289 PHE A N 1
ATOM 2275 C CA . PHE A 1 289 ? -23.566 12.856 37.253 1.00 29.41 289 PHE A CA 1
ATOM 2276 C C . PHE A 1 289 ? -23.677 13.852 36.087 1.00 29.41 289 PHE A C 1
ATOM 2278 O O . PHE A 1 289 ? -22.827 13.854 35.195 1.00 29.41 289 PHE A O 1
ATOM 2285 N N . PHE A 1 290 ? -24.690 14.728 36.118 1.00 26.58 290 PHE A N 1
ATOM 2286 C CA . PHE A 1 290 ? -24.829 15.885 35.217 1.00 26.58 290 PHE A CA 1
ATOM 2287 C C . PHE A 1 290 ? -24.346 17.185 35.900 1.00 26.58 290 PHE A C 1
ATOM 2289 O O . PHE A 1 290 ? -24.460 17.298 37.124 1.00 26.58 290 PHE A O 1
ATOM 2296 N N . PRO A 1 291 ? -23.816 18.185 35.161 1.00 25.61 291 PRO A N 1
ATOM 2297 C CA . PRO A 1 291 ? -23.395 19.459 35.746 1.00 25.61 291 PRO A CA 1
ATOM 2298 C C . PRO A 1 291 ? -24.601 20.272 36.241 1.00 25.61 291 PRO A C 1
ATOM 2300 O O . PRO A 1 291 ? -25.555 20.493 35.502 1.00 25.61 291 PRO A O 1
ATOM 2303 N N . GLN A 1 292 ? -24.544 20.762 37.481 1.00 32.31 292 GLN A N 1
ATOM 2304 C CA . GLN A 1 292 ? -25.542 21.681 38.032 1.00 32.31 292 GLN A CA 1
ATOM 2305 C C . GLN A 1 292 ? -25.383 23.084 37.427 1.00 32.31 292 GLN A C 1
ATOM 2307 O O . GLN A 1 292 ? -24.570 23.875 37.902 1.00 32.31 292 GLN A O 1
ATOM 2312 N N . THR A 1 293 ? -26.200 23.443 36.440 1.00 29.98 293 THR A N 1
ATOM 2313 C CA . THR A 1 293 ? -26.439 24.854 36.102 1.00 29.98 293 THR A CA 1
ATOM 2314 C C . THR A 1 293 ? -27.938 25.103 35.983 1.00 29.98 293 THR A C 1
ATOM 2316 O O . THR A 1 293 ? -28.556 24.693 35.012 1.00 29.98 293 THR A O 1
ATOM 2319 N N . HIS A 1 294 ? -28.474 25.800 36.994 1.00 30.33 294 HIS A N 1
ATOM 2320 C CA . HIS A 1 294 ? -29.844 26.319 37.146 1.00 30.33 294 HIS A CA 1
ATOM 2321 C C . HIS A 1 294 ? -30.900 25.393 37.773 1.00 30.33 294 HIS A C 1
ATOM 2323 O O . HIS A 1 294 ? -31.765 24.855 37.097 1.00 30.33 294 HIS A O 1
ATOM 2329 N N . TRP A 1 295 ? -30.914 25.343 39.111 1.00 27.09 295 TRP A N 1
ATOM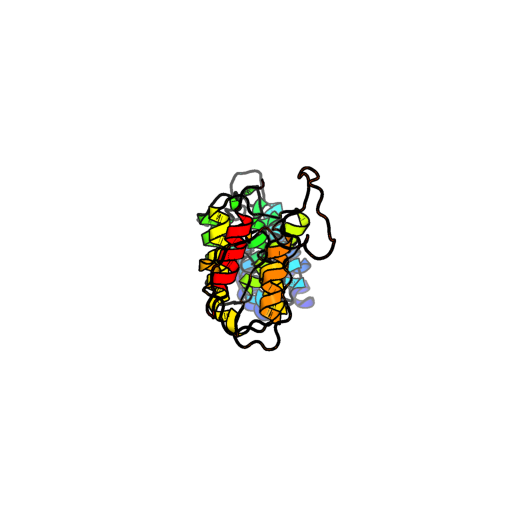 2330 C CA . TRP A 1 295 ? -32.134 25.099 39.895 1.00 27.09 295 TRP A CA 1
ATOM 2331 C C . TRP A 1 295 ? -32.318 26.222 40.938 1.00 27.09 295 TRP A C 1
ATOM 2333 O O . TRP A 1 295 ? -31.321 26.707 41.485 1.00 27.09 295 TRP A O 1
ATOM 2343 N N . PRO A 1 296 ? -33.556 26.691 41.198 1.00 24.12 296 PRO A N 1
ATOM 2344 C CA . PRO A 1 296 ? -33.818 27.793 42.123 1.00 24.12 296 PRO A CA 1
ATOM 2345 C C . PRO A 1 296 ? -33.486 27.402 43.572 1.00 24.12 296 PRO A C 1
ATOM 2347 O O . PRO A 1 296 ? -33.770 26.290 44.012 1.00 24.12 296 PRO A O 1
ATOM 2350 N N . ARG A 1 297 ? -32.874 28.335 44.318 1.00 29.45 297 ARG A N 1
ATOM 2351 C CA . ARG A 1 297 ? -32.459 28.168 45.723 1.00 29.45 297 ARG A CA 1
ATOM 2352 C C . ARG A 1 297 ? -33.652 27.812 46.619 1.00 29.45 297 ARG A C 1
ATOM 2354 O O . ARG A 1 297 ? -34.342 28.706 47.103 1.00 29.45 297 ARG A O 1
ATOM 2361 N N . ALA A 1 298 ? -33.838 26.530 46.914 1.00 27.92 298 ALA A N 1
ATOM 2362 C CA . ALA A 1 298 ? -34.573 26.092 48.093 1.00 27.92 298 ALA A CA 1
ATOM 2363 C C . ALA A 1 298 ? -33.589 25.973 49.269 1.00 27.92 298 ALA A C 1
ATOM 2365 O O . ALA A 1 298 ? -32.553 25.316 49.163 1.00 27.92 298 ALA A O 1
ATOM 2366 N N . LYS A 1 299 ? -33.886 26.668 50.373 1.00 32.16 299 LYS A N 1
ATOM 2367 C CA . LYS A 1 299 ? -33.143 26.568 51.636 1.00 32.16 299 LYS A CA 1
ATOM 2368 C C . LYS A 1 299 ? -33.276 25.143 52.178 1.00 32.16 299 LYS A C 1
ATOM 2370 O O . LYS A 1 299 ? -34.393 24.708 52.432 1.00 32.16 299 LYS A O 1
ATOM 2375 N N . PHE A 1 300 ? -32.154 24.472 52.417 1.00 27.06 300 PHE A N 1
ATOM 2376 C CA . PHE A 1 300 ? -32.114 23.264 53.237 1.00 27.06 300 PHE A CA 1
ATOM 2377 C C . PHE A 1 300 ? -31.267 23.525 54.481 1.00 27.06 300 PHE A C 1
ATOM 2379 O O . PHE A 1 300 ? -30.118 23.961 54.393 1.00 27.06 300 PHE A O 1
ATOM 2386 N N . GLU A 1 301 ? -31.871 23.289 55.642 1.00 30.08 301 GLU A N 1
ATOM 2387 C CA . GLU A 1 301 ? -31.193 23.195 56.927 1.00 30.08 301 GLU A CA 1
ATOM 2388 C C . GLU A 1 301 ? -30.453 21.847 56.972 1.00 30.08 301 GLU A C 1
ATOM 2390 O O . GLU A 1 301 ? -31.046 20.801 56.718 1.00 30.08 301 GLU A O 1
ATOM 2395 N N . ASN A 1 302 ? -29.161 21.895 57.316 1.00 26.16 302 ASN A N 1
ATOM 2396 C CA . ASN A 1 302 ? -28.221 20.787 57.555 1.00 26.16 302 ASN A CA 1
ATOM 2397 C C . ASN A 1 302 ? -27.323 20.329 56.358 1.00 26.16 302 ASN A C 1
ATOM 2399 O O . ASN A 1 302 ? -27.825 19.742 55.397 1.00 26.16 302 ASN A O 1
ATOM 2403 N N . PRO A 1 303 ? -25.978 20.524 56.398 1.00 25.22 303 PRO A N 1
ATOM 2404 C CA . PRO A 1 303 ? -25.089 20.344 55.231 1.00 25.22 303 PRO A CA 1
ATOM 2405 C C . PRO A 1 303 ? -24.703 18.899 54.859 1.00 25.22 303 PRO A C 1
ATOM 2407 O O . PRO A 1 303 ? -24.025 18.704 53.854 1.00 25.22 303 PRO A O 1
ATOM 2410 N N . ALA A 1 304 ? -25.086 17.880 55.634 1.00 27.75 304 ALA A N 1
ATOM 2411 C CA . ALA A 1 304 ? -24.634 16.497 55.408 1.00 27.75 304 ALA A CA 1
ATOM 2412 C C . ALA A 1 304 ? -25.585 15.646 54.540 1.00 27.75 304 ALA A C 1
ATOM 2414 O O . ALA A 1 304 ? -25.235 14.537 54.142 1.00 27.75 304 ALA A O 1
ATOM 2415 N N . THR A 1 305 ? -26.775 16.158 54.216 1.00 27.17 305 THR A N 1
ATOM 2416 C CA . THR A 1 305 ? -27.839 15.409 53.515 1.00 27.17 305 THR A CA 1
ATOM 2417 C C . THR A 1 305 ? -28.145 15.920 52.104 1.00 27.17 305 THR A C 1
ATOM 2419 O O . THR A 1 305 ? -28.995 15.357 51.422 1.00 27.17 305 THR A O 1
ATOM 2422 N N . ALA A 1 306 ? -27.431 16.938 51.615 1.00 26.36 306 ALA A N 1
ATOM 2423 C CA . ALA A 1 306 ? -27.720 17.580 50.327 1.00 26.36 306 ALA A CA 1
ATOM 2424 C C . ALA A 1 306 ? -27.087 16.901 49.088 1.00 26.36 306 ALA A C 1
ATOM 2426 O O . ALA A 1 306 ? -27.265 17.388 47.977 1.00 26.36 306 ALA A O 1
ATOM 2427 N N . ALA A 1 307 ? -26.357 15.789 49.238 1.00 29.62 307 ALA A N 1
ATOM 2428 C CA . ALA A 1 307 ? -25.612 15.175 48.127 1.00 29.62 307 ALA A CA 1
ATOM 2429 C C . ALA A 1 307 ? -26.321 13.998 47.429 1.00 29.62 307 ALA A C 1
ATOM 2431 O O . ALA A 1 307 ? -25.755 13.404 46.514 1.00 29.62 307 ALA A O 1
ATOM 2432 N N . PHE A 1 308 ? -27.537 13.629 47.838 1.00 31.09 308 PHE A N 1
ATOM 2433 C CA . PHE A 1 308 ? -28.166 12.400 47.348 1.00 31.09 308 PHE A CA 1
ATOM 2434 C C . PHE A 1 308 ? -29.653 12.576 47.085 1.00 31.09 308 PHE A C 1
ATOM 2436 O O . PHE A 1 308 ? -30.472 12.183 47.901 1.00 31.09 308 PHE A O 1
ATOM 2443 N N . THR A 1 309 ? -30.022 13.119 45.930 1.00 27.83 309 THR A N 1
ATOM 2444 C CA . THR A 1 309 ? -31.332 12.845 45.317 1.00 27.83 309 THR A CA 1
ATOM 2445 C C . THR A 1 309 ? -31.270 13.185 43.830 1.00 27.83 309 THR A C 1
ATOM 2447 O O . THR A 1 309 ? -31.170 14.348 43.458 1.00 27.83 309 THR A O 1
ATOM 2450 N N . GLY A 1 310 ? -31.289 12.158 42.975 1.00 27.78 310 GLY A N 1
ATOM 2451 C CA . GLY A 1 310 ? -31.359 12.345 41.523 1.00 27.78 310 GLY A CA 1
ATOM 2452 C C . GLY A 1 310 ? -30.727 11.249 40.662 1.00 27.78 310 GLY A C 1
ATOM 2453 O O . GLY A 1 310 ? -30.038 11.581 39.709 1.00 27.78 310 GLY A O 1
ATOM 2454 N N . CYS A 1 311 ? -30.910 9.960 40.978 1.00 25.25 311 CYS A N 1
ATOM 2455 C CA . CYS A 1 311 ? -30.755 8.878 39.993 1.00 25.25 311 CYS A CA 1
ATOM 2456 C C . CYS A 1 311 ? -31.330 7.563 40.548 1.00 25.25 311 CYS A C 1
ATOM 2458 O O . CYS A 1 311 ? -30.704 6.905 41.378 1.00 25.25 311 CYS A O 1
ATOM 2460 N N . GLU A 1 312 ? -32.520 7.165 40.099 1.00 24.83 312 GLU A N 1
ATOM 2461 C CA . GLU A 1 312 ? -32.988 5.778 40.199 1.00 24.83 312 GLU A CA 1
ATOM 2462 C C . GLU A 1 312 ? -33.149 5.219 38.782 1.00 24.83 312 GLU A C 1
ATOM 2464 O O . GLU A 1 312 ? -34.227 5.247 38.202 1.00 24.83 312 GLU A O 1
ATOM 2469 N N . ILE A 1 313 ? -32.067 4.664 38.231 1.00 28.73 313 ILE A N 1
ATOM 2470 C CA . ILE A 1 313 ? -32.180 3.516 37.327 1.00 28.73 313 ILE A CA 1
ATOM 2471 C C . ILE A 1 313 ? -31.738 2.305 38.149 1.00 28.73 313 ILE A C 1
ATOM 2473 O O . ILE A 1 313 ? -30.557 1.982 38.256 1.00 28.73 313 ILE A O 1
ATOM 2477 N N . LYS A 1 314 ? -32.698 1.653 38.813 1.00 26.64 314 LYS A N 1
ATOM 2478 C CA . LYS A 1 314 ? -32.488 0.362 39.483 1.00 26.64 314 LYS A CA 1
ATOM 2479 C C . LYS A 1 314 ? -32.528 -0.753 38.435 1.00 26.64 314 LYS A C 1
ATOM 2481 O O . LYS A 1 314 ? -33.486 -1.517 38.385 1.00 26.64 314 LYS A O 1
ATOM 2486 N N . GLN A 1 315 ? -31.487 -0.880 37.618 1.00 29.75 315 GLN A N 1
ATOM 2487 C CA . GLN A 1 315 ? -31.236 -2.141 36.918 1.00 29.75 315 GLN A CA 1
ATOM 2488 C C . GLN A 1 315 ? -30.142 -2.914 37.648 1.00 29.75 315 GLN A C 1
ATOM 2490 O O . GLN A 1 315 ? -29.010 -2.470 37.816 1.00 29.75 315 GLN A O 1
ATOM 2495 N N . ARG A 1 316 ? -30.537 -4.079 38.161 1.00 28.88 316 ARG A N 1
ATOM 2496 C CA . ARG A 1 316 ? -29.676 -5.023 38.861 1.00 28.88 316 ARG A CA 1
ATOM 2497 C C . ARG A 1 316 ? -28.903 -5.797 37.786 1.00 28.88 316 ARG A C 1
ATOM 2499 O O . ARG A 1 316 ? -29.426 -6.769 37.257 1.00 28.88 316 ARG A O 1
ATOM 2506 N N . VAL A 1 317 ? -27.698 -5.350 37.428 1.00 34.34 317 VAL A N 1
ATOM 2507 C CA . VAL A 1 317 ? -26.849 -6.065 36.460 1.00 34.34 317 VAL A CA 1
ATOM 2508 C C . VAL A 1 317 ? -26.196 -7.251 37.166 1.00 34.34 317 VAL A C 1
ATOM 2510 O O . VAL A 1 317 ? -25.207 -7.120 37.888 1.00 34.34 317 VAL A O 1
ATOM 2513 N N . THR A 1 318 ? -26.787 -8.431 37.013 1.00 28.81 318 THR A N 1
ATOM 2514 C CA . THR A 1 318 ? -26.172 -9.689 37.433 1.00 28.81 318 THR A CA 1
ATOM 2515 C C . THR A 1 318 ? -25.183 -10.149 36.367 1.00 28.81 318 THR A C 1
ATOM 2517 O O . THR A 1 318 ? -25.606 -10.595 35.314 1.00 28.81 318 THR A O 1
ATOM 2520 N N . GLN A 1 319 ? -23.892 -10.044 36.698 1.00 31.22 319 GLN A N 1
ATOM 2521 C CA . GLN A 1 319 ? -22.766 -10.861 36.219 1.00 31.22 319 GLN A CA 1
ATOM 2522 C C . GLN A 1 319 ? -22.530 -10.933 34.692 1.00 31.22 319 GLN A C 1
ATOM 2524 O O . GLN A 1 319 ? -23.295 -11.548 33.963 1.00 31.22 319 GLN A O 1
ATOM 2529 N N . GLY A 1 320 ? -21.369 -10.446 34.235 1.00 37.91 320 GLY A N 1
ATOM 2530 C CA . GLY A 1 320 ? -20.626 -11.180 33.201 1.00 37.91 320 GLY A CA 1
ATOM 2531 C C . GLY A 1 320 ? -20.243 -10.490 31.895 1.00 37.91 320 GLY A C 1
ATOM 2532 O O . GLY A 1 320 ? -19.398 -11.058 31.216 1.00 37.91 320 GLY A O 1
ATOM 2533 N N . ASP A 1 321 ? -20.801 -9.337 31.512 1.00 42.50 321 ASP A N 1
ATOM 2534 C CA . ASP A 1 321 ? -20.696 -8.933 30.100 1.00 42.50 321 ASP A CA 1
ATOM 2535 C C . ASP A 1 321 ? -20.257 -7.479 29.877 1.00 42.50 321 ASP A C 1
ATOM 2537 O O . ASP A 1 321 ? -20.905 -6.535 30.338 1.00 42.50 321 ASP A O 1
ATOM 2541 N N . ILE A 1 322 ? -19.164 -7.315 29.120 1.00 45.22 322 ILE A N 1
ATOM 2542 C CA . ILE A 1 322 ? -18.717 -6.045 28.519 1.00 45.22 322 ILE A CA 1
ATOM 2543 C C . ILE A 1 322 ? -19.893 -5.386 27.782 1.00 45.22 322 ILE A C 1
ATOM 2545 O O . ILE A 1 322 ? -20.063 -4.166 27.856 1.00 45.22 322 ILE A O 1
ATOM 2549 N N . ARG A 1 323 ? -20.748 -6.208 27.151 1.00 45.25 323 ARG A N 1
ATOM 2550 C CA . ARG A 1 323 ? -21.952 -5.785 26.423 1.00 45.25 323 ARG A CA 1
ATOM 2551 C C . ARG A 1 323 ? -22.859 -4.931 27.298 1.00 45.25 323 ARG A C 1
ATOM 2553 O O . ARG A 1 323 ? -23.125 -3.792 26.941 1.00 45.25 323 ARG A O 1
ATOM 2560 N N . THR A 1 324 ? -23.191 -5.399 28.501 1.00 43.84 324 THR A N 1
ATOM 2561 C CA . THR A 1 324 ? -24.095 -4.684 29.411 1.00 43.84 324 THR A CA 1
ATOM 2562 C C . THR A 1 324 ? -23.522 -3.345 29.878 1.00 43.84 324 THR A C 1
ATOM 2564 O O . THR A 1 324 ? -24.266 -2.392 30.075 1.00 43.84 324 THR A O 1
ATOM 2567 N N . TYR A 1 325 ? -22.202 -3.226 30.043 1.00 47.28 325 TYR A N 1
ATOM 2568 C CA . TYR A 1 325 ? -21.587 -1.946 30.414 1.00 47.28 325 TYR A CA 1
ATOM 2569 C C . TYR A 1 325 ? -21.605 -0.936 29.275 1.00 47.28 325 TYR A C 1
ATOM 2571 O O . TYR A 1 325 ? -21.885 0.242 29.506 1.00 47.28 325 TYR A O 1
ATOM 2579 N N . VAL A 1 326 ? -21.324 -1.386 28.052 1.00 44.84 326 VAL A N 1
ATOM 2580 C CA . VAL A 1 326 ? -21.376 -0.512 26.877 1.00 44.84 326 VAL A CA 1
ATOM 2581 C C . VAL A 1 326 ? -22.810 -0.162 26.512 1.00 44.84 326 VAL A C 1
ATOM 2583 O O . VAL A 1 326 ? -23.049 0.997 26.203 1.00 44.84 326 VAL A O 1
ATOM 2586 N N . ASP A 1 327 ? -23.766 -1.084 26.651 1.00 40.12 327 ASP A N 1
ATOM 2587 C CA . ASP A 1 327 ? -25.205 -0.812 26.527 1.00 40.12 327 ASP A CA 1
ATOM 2588 C C . ASP A 1 327 ? -25.612 0.376 27.395 1.00 40.12 327 ASP A C 1
ATOM 2590 O O . ASP A 1 327 ? -26.236 1.318 26.910 1.00 40.12 327 ASP A O 1
ATOM 2594 N N . ILE A 1 328 ? -25.210 0.382 28.669 1.00 43.84 328 ILE A N 1
ATOM 2595 C CA . ILE A 1 328 ? -25.631 1.448 29.573 1.00 43.84 328 ILE A CA 1
ATOM 2596 C C . ILE A 1 328 ? -24.889 2.761 29.267 1.00 43.84 328 ILE A C 1
ATOM 2598 O O . ILE A 1 328 ? -25.516 3.818 29.245 1.00 43.84 328 ILE A O 1
ATOM 2602 N N . ILE A 1 329 ? -23.584 2.733 28.970 1.00 45.50 329 ILE A N 1
ATOM 2603 C CA . ILE A 1 329 ? -22.826 3.944 28.589 1.00 45.50 329 ILE A CA 1
ATOM 2604 C C . ILE A 1 329 ? -23.352 4.543 27.274 1.00 45.50 329 ILE A C 1
ATOM 2606 O O . ILE A 1 329 ? -23.473 5.763 27.162 1.00 45.50 329 ILE A O 1
ATOM 2610 N N . PHE A 1 330 ? -23.705 3.701 26.303 1.00 40.62 330 PHE A N 1
ATOM 2611 C CA . PHE A 1 330 ? -24.269 4.103 25.017 1.00 40.62 330 PHE A CA 1
ATOM 2612 C C . PHE A 1 330 ? -25.692 4.655 25.168 1.00 40.62 330 PHE A C 1
ATOM 2614 O O . PHE A 1 330 ? -26.013 5.700 24.610 1.00 40.62 330 PHE A O 1
ATOM 2621 N N . GLN A 1 331 ? -26.534 4.031 25.997 1.00 38.59 331 GLN A N 1
ATOM 2622 C CA . GLN A 1 331 ? -27.842 4.596 26.346 1.00 38.59 331 GLN A CA 1
ATOM 2623 C C . GLN A 1 331 ? -27.711 5.969 27.017 1.00 38.59 331 GLN A C 1
ATOM 2625 O O . GLN A 1 331 ? -28.507 6.861 26.740 1.00 38.59 331 GLN A O 1
ATOM 2630 N N . ILE A 1 332 ? -26.692 6.170 27.858 1.00 40.25 332 ILE A N 1
ATOM 2631 C CA . ILE A 1 332 ? -26.429 7.461 28.507 1.00 40.25 332 ILE A CA 1
ATOM 2632 C C . ILE A 1 332 ? -25.924 8.511 27.505 1.00 40.25 332 ILE A C 1
ATOM 2634 O O . ILE A 1 332 ? -26.275 9.683 27.636 1.00 40.25 332 ILE A O 1
ATOM 2638 N N . SER A 1 333 ? -25.123 8.128 26.505 1.00 37.03 333 SER A N 1
ATOM 2639 C CA . SER A 1 333 ? -24.588 9.064 25.506 1.00 37.03 333 SER A CA 1
ATOM 2640 C C . SER A 1 333 ? -25.616 9.508 24.456 1.00 37.03 333 SER A C 1
ATOM 2642 O O . SER A 1 333 ? -25.425 10.562 23.851 1.00 37.03 333 SER A O 1
ATOM 2644 N N . GLN A 1 334 ? -26.706 8.751 24.268 1.00 35.66 334 GLN A N 1
ATOM 2645 C CA . GLN A 1 334 ? -27.810 9.080 23.354 1.00 35.66 334 GLN A CA 1
ATOM 2646 C C . GLN A 1 334 ? -28.961 9.880 23.990 1.00 35.66 334 GLN A C 1
ATOM 2648 O O . GLN A 1 334 ? -29.895 10.270 23.286 1.00 35.66 334 GLN A O 1
ATOM 2653 N N . LEU A 1 335 ? -28.924 10.155 25.298 1.00 32.03 335 LEU A N 1
ATOM 2654 C CA . LEU A 1 335 ? -29.934 11.003 25.936 1.00 32.03 335 LEU A CA 1
ATOM 2655 C C . LEU A 1 335 ? -29.814 12.454 25.425 1.00 32.03 335 LEU A C 1
ATOM 2657 O O . LEU A 1 335 ? -28.707 13.002 25.418 1.00 32.03 335 LEU A O 1
ATOM 2661 N N . PRO A 1 336 ? -30.924 13.106 25.017 1.00 23.80 336 PRO A N 1
ATOM 2662 C CA . PRO A 1 336 ? -30.889 14.510 24.630 1.00 23.80 336 PRO A CA 1
ATOM 2663 C C . PRO A 1 336 ? -30.406 15.355 25.814 1.00 23.80 336 PRO A C 1
ATOM 2665 O O . PRO A 1 336 ? -30.843 15.161 26.949 1.00 23.80 336 PRO A O 1
ATOM 2668 N N . LEU A 1 337 ? -29.484 16.281 25.538 1.00 29.41 337 LEU A N 1
ATOM 2669 C CA . LEU A 1 337 ? -29.031 17.281 26.502 1.00 29.41 337 LEU A CA 1
ATOM 2670 C C . LEU A 1 337 ? -30.243 18.138 26.899 1.00 29.41 337 LEU A C 1
ATOM 2672 O O . LEU A 1 337 ? -30.688 18.958 26.096 1.00 29.41 337 LEU A O 1
ATOM 2676 N N . LEU A 1 338 ? -30.789 17.906 28.095 1.00 26.61 338 LEU A N 1
ATOM 2677 C CA . LEU A 1 338 ? -31.754 18.801 28.737 1.00 26.61 338 LEU A CA 1
ATOM 2678 C C . LEU A 1 338 ? -31.036 19.990 29.374 1.00 26.61 338 LEU A C 1
ATOM 2680 O O . LEU A 1 338 ? -30.012 19.755 30.061 1.00 26.61 338 LEU A O 1
#

pLDDT: mean 77.14, std 25.79, range [23.8, 98.25]

Nearest PDB structures (foldseek):
  4n5c-assembly2_B  TM=2.263E-01  e=1.885E+00  Saccharomyces cerevisiae S288C
  4n5c-assembly1_A  TM=2.447E-01  e=2.048E+00  Saccharomyces cerevisiae S288C
  4gyo-assembly2_A  TM=2.331E-01  e=7.416E+00  Bacillus subtilis subsp. subtilis str. 168
  4gyo-assembly3_B  TM=2.269E-01  e=9.916E+00  Bacillus subtilis subsp. subtilis str. 168

Mean predicted aligned error: 12.13 Å